Protein AF-A0A397H222-F1 (afdb_monomer)

Secondary structure (DSSP, 8-state):
-------------PPPP-------TT---------HHHHHHHHHHHHHHHHHHHHHHHHHHHHHHHHHHHHHHHHHHHHHHHHHHHHHHHHHHHHHHHHHHHHHHHHHHHHHHHHHHHHHHHHHHHHHHHT-----B-TT-EEEBTTS-EEEGGG--TT-EEEEEEETTEEEEEE-----B-S--SS-----------------------B-

pLDDT: mean 74.61, std 21.68, range [33.12, 98.06]

Mean predicted aligned error: 20.14 Å

Sequence (212 aa):
MQQKNKIKTRMKCERPVSGFIEKIGGRWEYPQILTTSTQNILKEGKEKTEKDYQESVAKIKKELEQKEKNALEMLANKLQGDFTDLKNRMKQMETNLNAKITKQEWDKKNLESLKRELEKDNERLREDIGQKPDDCFALDTKVQLASGKLVEMVELQVGDLVLSNVKNNHVKFSEVYLISHLGHYDYPLNMVKIEFTNPTEVKDDIYTLHFQ

InterPro domains:
  IPR036844 Hint domain superfamily [SSF51294] (136-202)

Radius of gyration: 65.41 Å; Cα contacts (8 Å, |Δi|>4): 94; chains: 1; bounding box: 136×46×150 Å

Nearest PDB structures (foldseek):
  1at0-assembly1_A-2  TM=8.784E-01  e=1.721E-02  unclassified

Organism: NCBI:txid1348612

Solvent-accessible surface area (backbone atoms only — not comparable to full-atom values): 13440 Å² total; per-residue (Å²): 133,90,84,84,88,79,82,80,82,79,81,79,80,78,79,82,82,86,72,89,84,85,88,71,86,94,60,96,72,78,83,89,66,79,47,74,67,60,54,48,53,55,49,53,52,50,54,50,53,50,50,56,48,51,52,50,51,53,51,53,50,54,54,50,57,49,51,52,52,53,51,51,50,55,49,51,54,50,51,52,50,54,51,51,52,53,52,53,52,51,53,54,50,51,54,52,49,52,56,50,50,56,49,50,54,50,54,50,54,51,51,55,51,52,50,54,51,53,52,51,52,52,50,51,51,49,50,64,64,68,68,55,84,76,66,36,49,55,54,79,42,74,45,43,32,77,88,70,50,76,42,37,50,74,72,64,52,75,69,41,41,30,67,70,46,78,55,95,92,43,79,38,68,40,66,35,83,73,90,57,67,80,80,86,72,99,61,96,71,95,74,83,88,81,82,87,73,88,76,80,94,73,93,68,94,78,81,85,76,58,31,77

Foldseek 3Di:
DDDDDDDDDDDDDDDDDDDDDDDDDPDDDDPPDPDPVNVVVVVVVVVVVVVVVVVVVVVVVVVVVVVVVVVVVVVVVVVVVVVVVVVVVVVVVVVVVVVVVVVVVVVVVVVVVVVVVVVVVVVVVVVVVVPDPQQAADQQDWWAFPVRDTDGNVPDDQQTFTFDDQDPNDTHTDGRHDDDADDDDPDDDPDDDDDDDDDPDDDDPDDDRHHD

Structure (mmCIF, N/CA/C/O backbone):
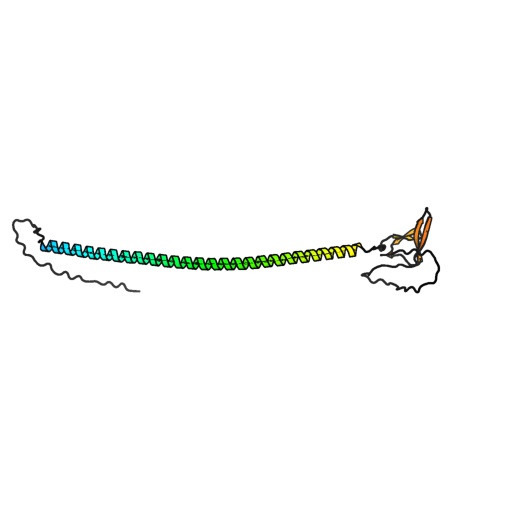data_AF-A0A397H222-F1
#
_entry.id   AF-A0A397H222-F1
#
loop_
_atom_site.group_PDB
_atom_site.id
_atom_site.type_symbol
_atom_site.label_atom_id
_atom_site.label_alt_id
_atom_site.label_comp_id
_atom_site.label_asym_id
_atom_site.label_entity_id
_atom_site.label_seq_id
_atom_site.pdbx_PDB_ins_code
_atom_site.Cartn_x
_atom_site.Cartn_y
_atom_site.Cartn_z
_atom_site.occupancy
_atom_site.B_iso_or_equiv
_atom_site.auth_seq_id
_atom_site.auth_comp_id
_atom_site.auth_asym_id
_atom_site.auth_atom_id
_atom_site.pdbx_PDB_model_num
ATOM 1 N N . MET A 1 1 ? -61.672 -17.717 26.061 1.00 37.81 1 MET A N 1
ATOM 2 C CA . MET A 1 1 ? -61.950 -18.775 27.061 1.00 37.81 1 MET A CA 1
ATOM 3 C C . MET A 1 1 ? -61.283 -18.346 28.368 1.00 37.81 1 MET A C 1
ATOM 5 O O . MET A 1 1 ? -60.114 -18.014 28.314 1.00 37.81 1 MET A O 1
ATOM 9 N N . GLN A 1 2 ? -62.065 -17.924 29.375 1.00 36.44 2 GLN A N 1
ATOM 10 C CA . GLN A 1 2 ? -62.326 -18.660 30.640 1.00 36.44 2 GLN A CA 1
ATOM 11 C C . GLN A 1 2 ? -61.067 -18.740 31.544 1.00 36.44 2 GLN A C 1
ATOM 13 O O . GLN A 1 2 ? -60.049 -19.207 31.072 1.00 36.44 2 GLN A O 1
ATOM 18 N N . GLN A 1 3 ? -60.999 -18.300 32.810 1.00 37.72 3 GLN A N 1
ATOM 19 C CA . GLN A 1 3 ? -61.984 -18.046 33.874 1.00 37.72 3 GLN A CA 1
ATOM 20 C C . GLN A 1 3 ? -61.451 -16.980 34.864 1.00 37.72 3 GLN A C 1
ATOM 22 O O . GLN A 1 3 ? -60.266 -16.952 35.183 1.00 37.72 3 GLN A O 1
ATOM 27 N N . LYS A 1 4 ? -62.340 -16.124 35.393 1.00 41.12 4 LYS A N 1
ATOM 28 C CA . LYS A 1 4 ? -62.078 -15.246 36.550 1.00 41.12 4 LYS A CA 1
ATOM 29 C C . LYS A 1 4 ? -62.541 -15.965 37.822 1.00 41.12 4 LYS A C 1
ATOM 31 O O . LYS A 1 4 ? -63.745 -16.107 38.023 1.00 41.12 4 LYS A O 1
ATOM 36 N N . ASN A 1 5 ? -61.616 -16.366 38.690 1.00 42.28 5 ASN A N 1
ATOM 37 C CA . ASN A 1 5 ? -61.944 -16.905 40.012 1.00 42.28 5 ASN A CA 1
ATOM 38 C C . ASN A 1 5 ? -62.346 -15.768 40.966 1.00 42.28 5 ASN A C 1
ATOM 40 O O . ASN A 1 5 ? -61.504 -15.027 41.465 1.00 42.28 5 ASN A O 1
ATOM 44 N N . LYS A 1 6 ? -63.653 -15.622 41.218 1.00 43.66 6 LYS A N 1
ATOM 45 C CA . LYS A 1 6 ? -64.195 -14.792 42.305 1.00 43.66 6 LYS A CA 1
ATOM 46 C C . LYS A 1 6 ? -64.264 -15.630 43.582 1.00 43.66 6 LYS A C 1
ATOM 48 O O . LYS A 1 6 ? -65.186 -16.424 43.746 1.00 43.66 6 LYS A O 1
ATOM 53 N N . ILE A 1 7 ? -63.324 -15.425 44.500 1.00 42.72 7 ILE A N 1
ATOM 54 C CA . ILE A 1 7 ? -63.426 -15.933 45.873 1.00 42.72 7 ILE A CA 1
ATOM 55 C C . ILE A 1 7 ? -64.365 -14.993 46.637 1.00 42.72 7 ILE A C 1
ATOM 57 O O . ILE A 1 7 ? -64.078 -13.812 46.811 1.00 42.72 7 ILE A O 1
ATOM 61 N N . LYS A 1 8 ? -65.528 -15.508 47.044 1.00 44.56 8 LYS A N 1
ATOM 62 C CA . LYS A 1 8 ? -66.530 -14.787 47.837 1.00 44.56 8 LYS A CA 1
ATOM 63 C C . LYS A 1 8 ? -66.343 -15.185 49.304 1.00 44.56 8 LYS A C 1
ATOM 65 O O . LYS A 1 8 ? -66.956 -16.139 49.774 1.00 44.56 8 LYS A O 1
ATOM 70 N N . THR A 1 9 ? -65.461 -14.498 50.025 1.00 43.47 9 THR A N 1
ATOM 71 C CA . THR A 1 9 ? -65.261 -14.727 51.462 1.00 43.47 9 THR A CA 1
ATOM 72 C C . THR A 1 9 ? -66.414 -14.095 52.238 1.00 43.47 9 THR A C 1
ATOM 74 O O . THR A 1 9 ? -66.589 -12.880 52.274 1.00 43.47 9 THR A O 1
ATOM 77 N N . ARG A 1 10 ? -67.253 -14.945 52.830 1.00 36.47 10 ARG A N 1
ATOM 78 C CA . ARG A 1 10 ? -68.374 -14.568 53.694 1.00 36.47 10 ARG A CA 1
ATOM 79 C C . ARG A 1 10 ? -67.804 -14.199 55.069 1.00 36.47 10 ARG A 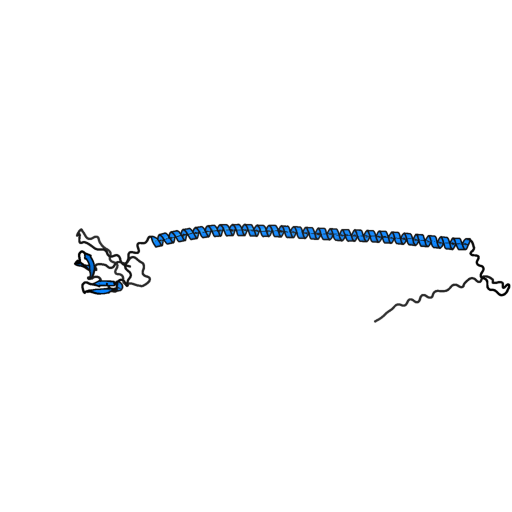C 1
ATOM 81 O O . ARG A 1 10 ? -67.467 -15.095 55.838 1.00 36.47 10 ARG A O 1
ATOM 88 N N . MET A 1 11 ? -67.670 -12.908 55.377 1.00 35.03 11 MET A N 1
ATOM 89 C CA . MET A 1 11 ? -67.376 -12.464 56.746 1.00 35.03 11 MET A CA 1
ATOM 90 C C . MET A 1 11 ? -68.563 -12.840 57.642 1.00 35.03 11 MET A C 1
ATOM 92 O O . MET A 1 11 ? -69.685 -12.382 57.431 1.00 35.03 11 MET A O 1
ATOM 96 N N . LYS A 1 12 ? -68.326 -13.723 58.616 1.00 39.66 12 LYS A N 1
ATOM 97 C CA . LYS A 1 12 ? -69.238 -13.935 59.742 1.00 39.66 12 LYS A CA 1
ATOM 98 C C . LYS A 1 12 ? -69.069 -12.742 60.682 1.00 39.66 12 LYS A C 1
ATOM 100 O O . LYS A 1 12 ? -68.018 -12.598 61.291 1.00 39.66 12 LYS A O 1
ATOM 105 N N . CYS A 1 13 ? -70.082 -11.887 60.776 1.00 33.12 13 CYS A N 1
ATOM 106 C CA . CYS A 1 13 ? -70.176 -10.913 61.858 1.00 33.12 13 CYS A CA 1
ATOM 107 C C . CYS A 1 13 ? -70.579 -11.658 63.135 1.00 33.12 13 CYS A C 1
ATOM 109 O O . CYS A 1 13 ? -71.691 -12.183 63.225 1.00 33.12 13 CYS A O 1
ATOM 111 N N . GLU A 1 14 ? -69.669 -11.736 64.101 1.00 41.88 14 GLU A N 1
ATOM 112 C CA . GLU A 1 14 ? -70.004 -12.112 65.472 1.00 41.88 14 GLU A CA 1
ATOM 113 C C . GLU A 1 14 ? -70.838 -10.990 66.111 1.00 41.88 14 GLU A C 1
ATOM 115 O O . GLU A 1 14 ? -70.619 -9.803 65.863 1.00 41.88 14 GLU A O 1
ATOM 120 N N . ARG A 1 15 ? -71.876 -11.385 66.854 1.00 41.12 15 ARG A N 1
ATOM 121 C CA . ARG A 1 15 ? -72.875 -10.486 67.453 1.00 41.12 15 ARG A CA 1
ATOM 122 C C . ARG A 1 15 ? -72.213 -9.564 68.489 1.00 41.12 15 ARG A C 1
ATOM 124 O O . ARG A 1 15 ? -71.394 -10.059 69.261 1.00 41.12 15 ARG A O 1
ATOM 131 N N . PRO A 1 16 ? -72.604 -8.281 68.599 1.00 39.41 16 PRO A N 1
ATOM 132 C CA . PRO A 1 16 ? -72.147 -7.459 69.705 1.00 39.41 16 PRO A CA 1
ATOM 133 C C . PRO A 1 16 ? -72.835 -7.896 71.004 1.00 39.41 16 PRO A C 1
ATOM 135 O O . PRO A 1 16 ? -74.039 -8.156 71.040 1.00 39.41 16 PRO A O 1
ATOM 138 N N . VAL A 1 17 ? -72.030 -7.989 72.061 1.00 41.00 17 VAL A N 1
ATOM 139 C CA . VAL A 1 17 ? -72.430 -8.282 73.439 1.00 41.00 17 VAL A CA 1
ATOM 140 C C . VAL A 1 17 ? -73.418 -7.210 73.911 1.00 41.00 17 VAL A C 1
ATOM 142 O O . VAL A 1 17 ? -73.114 -6.020 73.885 1.00 41.00 17 VAL A O 1
ATOM 145 N N . SER A 1 18 ? -74.617 -7.628 74.316 1.00 42.44 18 SER A N 1
ATOM 146 C CA . SER A 1 18 ? -75.670 -6.753 74.833 1.00 42.44 18 SER A CA 1
ATOM 147 C C . SER A 1 18 ? -75.319 -6.254 76.239 1.00 42.44 18 SER A C 1
ATOM 149 O O . SER A 1 18 ? -75.475 -6.989 77.214 1.00 42.44 18 SER A O 1
ATOM 151 N N . GLY A 1 19 ? -74.851 -5.011 76.348 1.00 43.28 19 GLY A N 1
ATOM 152 C CA . GLY A 1 19 ? -74.794 -4.279 77.613 1.00 43.28 19 GLY A CA 1
ATOM 153 C C . GLY A 1 19 ? -76.162 -3.683 77.950 1.00 43.28 19 GLY A C 1
ATOM 154 O O . GLY A 1 19 ? -76.794 -3.070 77.092 1.00 43.28 19 GLY A O 1
ATOM 155 N N . PHE A 1 20 ? -76.621 -3.902 79.182 1.00 40.91 20 PHE A N 1
ATOM 156 C CA . PHE A 1 20 ? -77.850 -3.354 79.768 1.00 40.91 20 PHE A CA 1
ATOM 157 C C . PHE A 1 20 ? -77.962 -1.830 79.562 1.00 40.91 20 PHE A C 1
ATOM 159 O O . PHE A 1 20 ? -77.024 -1.097 79.868 1.00 40.91 20 PHE A O 1
ATOM 166 N N . ILE A 1 21 ? -79.117 -1.359 79.078 1.00 42.91 21 ILE A N 1
ATOM 167 C CA . ILE A 1 21 ? -79.447 0.067 78.929 1.00 42.91 21 ILE A C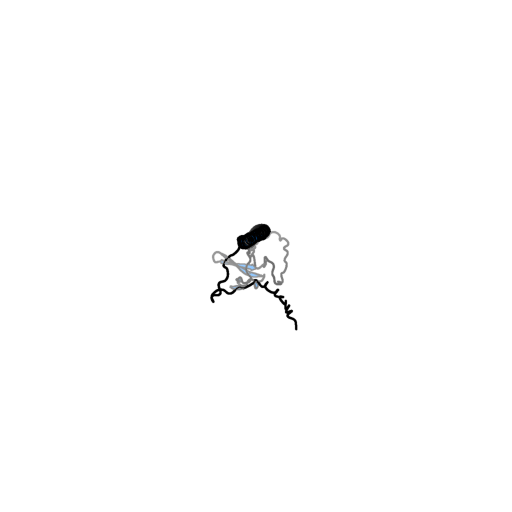A 1
ATOM 168 C C . ILE A 1 21 ? -80.605 0.386 79.880 1.00 42.91 21 ILE A C 1
ATOM 170 O O . ILE A 1 21 ? -81.735 -0.034 79.632 1.00 42.91 21 ILE A O 1
ATOM 174 N N . GLU A 1 22 ? -80.341 1.144 80.944 1.00 43.75 22 GLU A N 1
ATOM 175 C CA . GLU A 1 22 ? -81.388 1.783 81.750 1.00 43.75 22 GLU A CA 1
ATOM 176 C C . GLU A 1 22 ? -81.700 3.186 81.218 1.00 43.75 22 GLU A C 1
ATOM 178 O O . GLU A 1 22 ? -80.818 3.944 80.814 1.00 43.75 22 GLU A O 1
ATOM 183 N N . LYS A 1 23 ? -82.993 3.519 81.189 1.00 36.59 23 LYS A N 1
ATOM 184 C CA . LYS A 1 23 ? -83.547 4.742 80.602 1.00 36.59 23 LYS A CA 1
ATOM 185 C C . LYS A 1 23 ? -83.903 5.719 81.721 1.00 36.59 23 LYS A C 1
ATOM 187 O O . LYS A 1 23 ? -84.927 5.544 82.373 1.00 36.59 23 LYS A O 1
ATOM 192 N N . ILE A 1 24 ? -83.115 6.779 81.896 1.00 45.00 24 ILE A N 1
ATOM 193 C CA . ILE A 1 24 ? -83.479 7.913 82.757 1.00 45.00 24 ILE A CA 1
ATOM 194 C C . ILE A 1 24 ? -83.571 9.167 81.875 1.00 45.00 24 ILE A C 1
ATOM 196 O O . ILE A 1 24 ? -82.593 9.582 81.268 1.00 45.00 24 ILE A O 1
ATOM 200 N N . GLY A 1 25 ? -84.765 9.761 81.765 1.00 48.03 25 GLY A N 1
ATOM 201 C CA . GLY A 1 25 ? -84.909 11.165 81.347 1.00 48.03 25 GLY A CA 1
ATOM 202 C C . GLY A 1 25 ? -84.819 11.521 79.853 1.00 48.03 25 GLY A C 1
ATOM 203 O O . GLY A 1 25 ? -84.515 12.662 79.533 1.00 48.03 25 GLY A O 1
ATOM 204 N N . GLY A 1 26 ? -85.112 10.608 78.919 1.00 47.41 26 GLY A N 1
ATOM 205 C CA . GLY A 1 26 ? -85.462 10.981 77.531 1.00 47.41 26 GLY A CA 1
ATOM 206 C C . GLY A 1 26 ? -84.329 11.481 76.619 1.00 47.41 26 GLY A C 1
ATOM 207 O O . GLY A 1 26 ? -84.604 11.855 75.479 1.00 47.41 26 GLY A O 1
ATOM 208 N N . ARG A 1 27 ? -83.069 11.431 77.057 1.00 41.53 27 ARG A N 1
ATOM 209 C CA . ARG A 1 27 ? -81.895 11.757 76.237 1.00 41.53 27 ARG A CA 1
ATOM 210 C C . ARG A 1 27 ? -80.950 10.558 76.197 1.00 41.53 27 ARG A C 1
ATOM 212 O O . ARG A 1 27 ? -80.522 10.074 77.238 1.00 41.53 27 ARG A O 1
ATOM 219 N N . TRP A 1 28 ? -80.660 10.052 75.000 1.00 46.69 28 TRP A N 1
ATOM 220 C CA . TRP A 1 28 ? -79.696 8.967 74.806 1.00 46.69 28 TRP A CA 1
ATOM 221 C C . TRP A 1 28 ? -78.282 9.538 74.928 1.00 46.69 28 TRP A C 1
ATOM 223 O O . TRP A 1 28 ? -77.744 10.065 73.957 1.00 46.69 28 TRP A O 1
ATOM 233 N N . GLU A 1 29 ? -77.692 9.471 76.116 1.00 44.66 29 GLU A N 1
ATOM 234 C CA . GLU A 1 29 ? -76.279 9.791 76.312 1.00 44.66 29 GLU A CA 1
ATOM 235 C C . GLU A 1 29 ? -75.481 8.489 76.422 1.00 44.66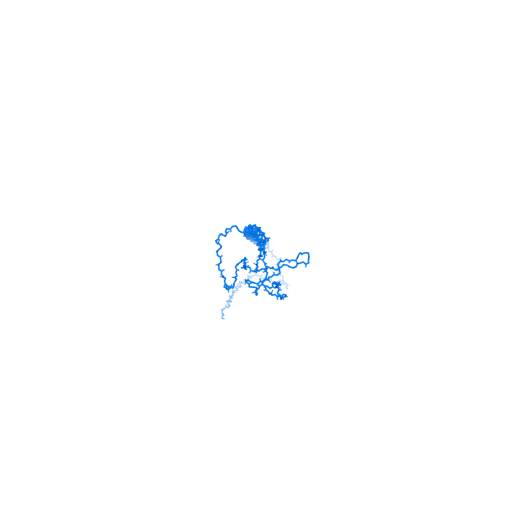 29 GLU A C 1
ATOM 237 O O . GLU A 1 29 ? -75.702 7.666 77.307 1.00 44.66 29 GLU A O 1
ATOM 242 N N . TYR A 1 30 ? -74.564 8.281 75.473 1.00 50.41 30 TYR A N 1
ATOM 243 C CA . TYR A 1 30 ? -73.557 7.229 75.577 1.00 50.41 30 TYR A CA 1
ATOM 244 C C . TYR A 1 30 ? -72.631 7.557 76.758 1.00 50.41 30 TYR A C 1
ATOM 246 O O . TYR A 1 30 ? -72.111 8.677 76.793 1.00 50.41 30 TYR A O 1
ATOM 254 N N . PRO A 1 31 ? -72.349 6.621 77.685 1.00 48.75 31 PRO A N 1
ATOM 255 C CA . PRO A 1 31 ? -71.339 6.847 78.706 1.00 48.75 31 PRO A CA 1
ATOM 256 C C . PRO A 1 31 ? -69.976 6.990 78.019 1.00 48.75 31 PRO A C 1
ATOM 258 O O . PRO A 1 31 ? -69.379 6.016 77.563 1.00 48.75 31 PRO A O 1
ATOM 261 N N . GLN A 1 32 ? -69.478 8.221 77.925 1.00 57.47 32 GLN A N 1
ATOM 262 C CA . GLN A 1 32 ? -68.110 8.533 77.510 1.00 57.47 32 GLN A CA 1
ATOM 263 C C . GLN A 1 32 ? -67.160 8.216 78.673 1.00 57.47 32 GLN A C 1
ATOM 265 O O . GLN A 1 32 ? -66.540 9.104 79.248 1.00 57.47 32 GLN A O 1
ATOM 270 N N . ILE A 1 33 ? -67.074 6.948 79.074 1.00 54.28 33 ILE A N 1
ATOM 271 C CA . ILE A 1 33 ? -66.064 6.495 80.030 1.00 54.28 33 ILE A CA 1
ATOM 272 C C . ILE A 1 33 ? -65.302 5.363 79.360 1.00 54.28 33 ILE A C 1
ATOM 274 O O . ILE A 1 33 ? -65.555 4.180 79.572 1.00 54.28 33 ILE A O 1
ATOM 278 N N . LEU A 1 34 ? -64.352 5.752 78.510 1.00 51.34 34 LEU A N 1
ATOM 279 C CA . LEU A 1 34 ? -63.210 4.897 78.225 1.00 51.34 34 LEU A CA 1
ATOM 280 C C . LEU A 1 34 ? -62.561 4.581 79.576 1.00 51.34 34 LEU A C 1
ATOM 282 O O . LEU A 1 34 ? -62.005 5.463 80.228 1.00 51.34 34 LEU A O 1
ATOM 286 N N . THR A 1 35 ? -62.671 3.333 80.022 1.00 57.56 35 THR A N 1
ATOM 287 C CA . THR A 1 35 ? -61.960 2.881 81.217 1.00 57.56 35 THR A CA 1
ATOM 288 C C . THR A 1 35 ? -60.458 2.997 80.954 1.00 57.56 35 THR A C 1
ATOM 290 O O . THR A 1 35 ? -60.000 2.795 79.824 1.00 57.56 35 THR A O 1
ATOM 293 N N . THR A 1 36 ? -59.666 3.300 81.981 1.00 59.81 36 THR A N 1
ATOM 294 C CA . THR A 1 36 ? -58.196 3.399 81.881 1.00 59.81 36 THR A CA 1
ATOM 295 C C . THR A 1 36 ? -57.569 2.166 81.215 1.00 59.81 36 THR A C 1
ATOM 297 O O . THR A 1 36 ? -56.630 2.290 80.434 1.00 59.81 36 THR A O 1
ATOM 300 N N . SER A 1 37 ? -58.155 0.981 81.420 1.00 61.31 37 SER A N 1
ATOM 301 C CA . SER A 1 37 ? -57.775 -0.262 80.736 1.00 61.31 37 SER A CA 1
ATOM 302 C C . SER A 1 37 ? -57.976 -0.205 79.212 1.00 61.31 37 SER A C 1
ATOM 304 O O . SER A 1 37 ? -57.056 -0.527 78.464 1.00 61.31 37 SER A O 1
ATOM 306 N N . THR A 1 38 ? -59.128 0.270 78.725 1.00 63.94 38 THR A N 1
ATOM 307 C CA . THR A 1 38 ? -59.377 0.406 77.275 1.00 63.94 38 THR A CA 1
ATOM 308 C C . THR A 1 38 ? -58.496 1.460 76.597 1.00 63.94 38 THR A C 1
ATOM 310 O O . THR A 1 38 ? -58.088 1.265 75.452 1.00 63.94 38 THR A O 1
ATOM 313 N N . GLN A 1 39 ? -58.136 2.544 77.296 1.00 69.81 39 GLN A N 1
ATOM 314 C CA . GLN A 1 39 ? -57.188 3.541 76.777 1.00 69.81 39 GLN A CA 1
ATOM 315 C C . GLN A 1 39 ? -55.765 2.979 76.664 1.00 69.81 39 GLN A C 1
ATOM 317 O O . GLN A 1 39 ? -55.085 3.249 75.673 1.00 69.81 39 GLN A O 1
ATOM 322 N N . ASN A 1 40 ? -55.339 2.157 77.627 1.00 72.75 40 ASN A N 1
ATOM 323 C CA . ASN A 1 40 ? -54.030 1.504 77.602 1.00 72.75 40 ASN A CA 1
ATOM 324 C C . ASN A 1 40 ? -53.917 0.491 76.453 1.00 72.75 40 ASN A C 1
ATOM 326 O O . ASN A 1 40 ? -52.949 0.548 75.704 1.00 72.75 40 ASN A O 1
ATOM 330 N N . ILE A 1 41 ? -54.941 -0.341 76.223 1.00 73.50 41 ILE A N 1
ATOM 331 C CA . ILE A 1 41 ? -54.966 -1.305 75.103 1.00 73.50 41 ILE A CA 1
ATOM 332 C C . ILE A 1 41 ? -54.880 -0.587 73.744 1.00 73.50 41 ILE A C 1
ATOM 334 O O . ILE A 1 41 ? -54.148 -1.009 72.849 1.00 73.50 41 ILE A O 1
ATOM 338 N N . LEU A 1 42 ? -55.601 0.529 73.581 1.00 72.44 42 LEU A N 1
ATOM 339 C CA . LEU A 1 42 ? -55.538 1.345 72.363 1.00 72.44 42 LEU A CA 1
ATOM 340 C C . LEU A 1 42 ? -54.161 1.990 72.162 1.00 72.44 42 LEU A C 1
ATOM 342 O O . LEU A 1 42 ? -53.712 2.127 71.023 1.00 72.44 42 LEU A O 1
ATOM 346 N N . LYS A 1 43 ? -53.497 2.397 73.247 1.00 78.12 43 LYS A N 1
ATOM 347 C CA . LYS A 1 43 ? -52.154 2.981 73.203 1.00 78.12 43 LYS A CA 1
ATOM 348 C C . LYS A 1 43 ? -51.098 1.928 72.850 1.00 78.12 43 LYS A C 1
ATOM 350 O O . LYS A 1 43 ? -50.316 2.155 71.933 1.00 78.12 43 LYS A O 1
ATOM 355 N N . GLU A 1 44 ? -51.143 0.760 73.485 1.00 75.62 44 GLU A N 1
ATOM 356 C CA . GLU A 1 44 ? -50.255 -0.377 73.203 1.00 75.62 44 GLU A CA 1
ATOM 357 C C . GLU A 1 44 ? -50.417 -0.898 71.769 1.00 75.62 44 GLU A C 1
ATOM 359 O O . GLU A 1 44 ? -49.428 -1.172 71.090 1.00 75.62 44 GLU A O 1
ATOM 364 N N . GLY A 1 45 ? -51.656 -0.976 71.269 1.00 77.44 45 GLY A N 1
ATOM 365 C CA . GLY A 1 45 ? -51.931 -1.344 69.880 1.00 77.44 45 GLY A CA 1
ATOM 366 C C . GLY A 1 45 ? -51.308 -0.365 68.882 1.00 77.44 45 GLY A C 1
ATOM 367 O O . GLY A 1 45 ? -50.666 -0.801 67.929 1.00 77.44 45 GLY A O 1
ATOM 368 N N . LYS A 1 46 ? -51.431 0.947 69.135 1.00 79.81 46 LYS A N 1
ATOM 369 C CA . LYS A 1 46 ? -50.819 1.998 68.304 1.00 79.81 46 LYS A CA 1
ATOM 370 C C . LYS A 1 46 ? -49.291 1.954 68.341 1.00 79.81 46 LYS A C 1
ATOM 372 O O . LYS A 1 46 ? -48.658 2.035 67.292 1.00 79.81 46 LYS A O 1
ATOM 377 N N . GLU A 1 47 ? -48.700 1.795 69.523 1.00 82.50 47 GLU A N 1
ATOM 378 C CA . GLU A 1 47 ? -47.244 1.697 69.686 1.00 82.50 47 GLU A CA 1
ATOM 379 C C . GLU A 1 47 ? -46.674 0.452 69.001 1.00 82.50 47 GLU A C 1
ATOM 381 O O . GLU A 1 47 ? -45.609 0.519 68.388 1.00 82.50 47 GLU A O 1
ATOM 386 N N . LYS A 1 48 ? -47.389 -0.677 69.052 1.00 85.19 48 LYS A N 1
ATOM 387 C CA . LYS A 1 48 ? -46.990 -1.896 68.347 1.00 85.19 48 LYS A CA 1
ATOM 388 C C . LYS A 1 48 ? -47.047 -1.717 66.830 1.00 85.19 48 LYS A C 1
ATOM 390 O O . LYS A 1 48 ? -46.073 -2.027 66.156 1.00 85.19 48 LYS A O 1
ATOM 395 N N . THR A 1 49 ? -48.132 -1.148 66.299 1.00 80.62 49 THR A N 1
ATOM 396 C CA . THR A 1 49 ? -48.240 -0.884 64.855 1.00 80.62 49 THR A CA 1
ATOM 397 C C . THR A 1 49 ? -47.199 0.114 64.352 1.00 80.62 49 THR A C 1
ATOM 399 O O . THR A 1 49 ? -46.701 -0.042 63.243 1.00 80.62 49 THR A O 1
ATOM 402 N N . GLU A 1 50 ? -46.840 1.112 65.162 1.00 88.50 50 GLU A N 1
ATOM 403 C CA . GLU A 1 50 ? -45.791 2.076 64.818 1.00 88.50 50 GLU A CA 1
ATOM 404 C C . GLU A 1 50 ? -44.412 1.404 64.781 1.00 88.50 50 GLU A C 1
ATOM 406 O O . GLU A 1 50 ? -43.648 1.625 63.845 1.00 88.50 50 GLU A O 1
ATOM 411 N N . LYS A 1 51 ? -44.106 0.528 65.748 1.00 90.69 51 LYS A N 1
ATOM 412 C CA . LYS A 1 51 ? -42.862 -0.259 65.740 1.00 90.69 51 LYS A CA 1
ATOM 413 C C . LYS A 1 51 ? -42.773 -1.169 64.517 1.00 90.69 51 LYS A C 1
ATOM 415 O O . LYS A 1 51 ? -41.766 -1.127 63.815 1.00 90.69 51 LYS A O 1
ATOM 420 N N . ASP A 1 52 ? -43.836 -1.915 64.219 1.00 90.38 52 ASP A N 1
ATOM 421 C CA . ASP A 1 52 ? -43.891 -2.800 63.049 1.00 90.38 52 ASP A CA 1
ATOM 422 C C . ASP A 1 52 ? -43.726 -2.000 61.739 1.00 90.38 52 ASP A C 1
ATOM 424 O O . ASP A 1 52 ? -43.018 -2.415 60.814 1.00 90.38 52 ASP A O 1
ATOM 428 N N . TYR A 1 53 ? -44.333 -0.809 61.664 1.00 88.50 53 TYR A N 1
ATOM 429 C CA . TYR A 1 53 ? -44.175 0.095 60.529 1.00 88.50 53 TYR A CA 1
ATOM 430 C C . TYR A 1 53 ? -42.730 0.589 60.394 1.00 88.50 53 TYR A C 1
ATOM 432 O O . TYR A 1 53 ? -42.149 0.482 59.312 1.00 88.50 53 TYR A O 1
ATOM 440 N N . GLN A 1 54 ? -42.110 1.055 61.479 1.00 92.62 54 GLN A N 1
ATOM 441 C CA . GLN A 1 54 ? -40.721 1.518 61.457 1.00 92.62 54 GLN A CA 1
ATOM 442 C C . GLN A 1 54 ? -39.734 0.405 61.086 1.00 92.62 54 GLN A C 1
ATOM 444 O O . GLN A 1 54 ? -38.814 0.644 60.299 1.00 92.62 54 GLN A O 1
ATOM 449 N N . GLU A 1 55 ? -39.946 -0.821 61.568 1.00 93.62 55 GLU A N 1
ATOM 450 C CA . GLU A 1 55 ? -39.148 -1.984 61.163 1.00 93.62 55 GLU A CA 1
ATOM 451 C C . GLU A 1 55 ? -39.294 -2.287 59.666 1.00 93.62 55 GLU A C 1
ATOM 453 O O . GLU A 1 55 ? -38.296 -2.532 58.978 1.00 93.62 55 GLU A O 1
ATOM 458 N N . SER A 1 56 ? -40.516 -2.208 59.127 1.00 91.25 56 SER A N 1
ATOM 459 C CA . SER A 1 56 ? -40.763 -2.413 57.696 1.00 91.25 56 SER A CA 1
ATOM 460 C C . SER A 1 56 ? -40.074 -1.352 56.827 1.00 91.25 56 SER A C 1
ATOM 462 O O . SER A 1 56 ? -39.422 -1.693 55.837 1.00 91.25 56 SER A O 1
ATOM 464 N N . VAL A 1 57 ? -40.123 -0.080 57.237 1.00 93.56 57 VAL A N 1
ATOM 465 C CA . VAL A 1 57 ? -39.453 1.034 56.551 1.00 93.56 57 VAL A CA 1
ATOM 466 C C . VAL A 1 57 ? -37.936 0.854 56.593 1.00 93.56 57 VAL A C 1
ATOM 468 O O . VAL A 1 57 ? -37.267 1.009 55.570 1.00 93.56 57 VAL A O 1
ATOM 471 N N . ALA A 1 58 ? -37.383 0.466 57.745 1.00 94.44 58 ALA A N 1
ATOM 472 C CA . ALA A 1 58 ? -35.954 0.200 57.885 1.00 94.44 58 ALA A CA 1
ATOM 473 C C . ALA A 1 58 ? -35.492 -0.962 56.989 1.00 94.44 58 ALA A C 1
ATOM 475 O O . ALA A 1 58 ? -34.417 -0.890 56.387 1.00 94.44 58 ALA A O 1
ATOM 476 N N . LYS A 1 59 ? -36.307 -2.016 56.858 1.00 95.88 59 LYS A N 1
ATOM 477 C CA . LYS A 1 59 ? -36.025 -3.146 55.965 1.00 95.88 59 LYS A CA 1
ATOM 478 C C . LYS A 1 59 ? -36.040 -2.728 54.494 1.00 95.88 59 LYS A C 1
ATOM 480 O O . LYS A 1 59 ? -35.087 -3.021 53.777 1.00 95.88 59 LYS A O 1
ATOM 485 N N . ILE A 1 60 ? -37.068 -1.992 54.069 1.00 95.38 60 ILE A N 1
ATOM 486 C CA . ILE A 1 60 ? -37.183 -1.479 52.695 1.00 95.38 60 ILE A CA 1
ATOM 487 C C . ILE A 1 60 ? -35.992 -0.581 52.353 1.00 95.38 60 ILE A C 1
ATOM 489 O O . ILE A 1 60 ? -35.416 -0.710 51.274 1.00 95.38 60 ILE A O 1
ATOM 493 N N . LYS A 1 61 ? -35.577 0.289 53.281 1.00 96.50 61 LYS A N 1
ATOM 494 C CA . LYS A 1 61 ? -34.426 1.175 53.079 1.00 96.50 61 LYS A CA 1
ATOM 495 C C . LYS A 1 61 ? -33.132 0.389 52.845 1.00 96.50 61 LYS A C 1
ATOM 497 O O . LYS A 1 61 ? -32.419 0.673 51.888 1.00 96.50 61 LYS A O 1
ATOM 502 N N . LYS A 1 62 ? -32.866 -0.642 53.657 1.00 96.12 62 LYS A N 1
ATOM 503 C CA . LYS A 1 62 ? -31.696 -1.521 53.473 1.00 96.12 62 LYS A CA 1
ATOM 504 C C . LYS A 1 62 ? -31.733 -2.265 52.136 1.00 96.12 62 LYS A C 1
ATOM 506 O O . LYS A 1 62 ? -30.705 -2.387 51.478 1.00 96.12 62 LYS A O 1
ATOM 511 N N . GLU A 1 63 ? -32.901 -2.757 51.724 1.00 95.81 63 GLU A N 1
ATOM 512 C CA . GLU A 1 63 ? -33.056 -3.432 50.430 1.00 95.81 63 GLU A CA 1
ATOM 513 C C . GLU A 1 63 ? -32.816 -2.484 49.246 1.00 95.81 63 GLU A C 1
ATOM 515 O O . GLU A 1 63 ? -32.195 -2.887 48.262 1.00 95.81 63 GLU A O 1
ATOM 520 N N . LEU A 1 64 ? -33.278 -1.234 49.337 1.00 95.88 64 LEU A N 1
ATOM 521 C CA . LEU A 1 64 ? -33.020 -0.196 48.337 1.00 95.88 64 LEU A CA 1
ATOM 522 C C . LEU A 1 64 ? -31.528 0.118 48.229 1.00 95.88 64 LEU A C 1
ATOM 524 O O . LEU A 1 64 ? -30.971 0.013 47.139 1.00 95.88 64 LEU A O 1
ATOM 528 N N . GLU A 1 65 ? -30.868 0.398 49.355 1.00 95.44 65 GLU A N 1
ATOM 529 C CA . GLU A 1 65 ? -29.429 0.687 49.390 1.00 95.44 65 GLU A CA 1
ATOM 530 C C . GLU A 1 65 ? -28.600 -0.475 48.817 1.00 95.44 65 GLU A C 1
ATOM 532 O O . GLU A 1 65 ? -27.623 -0.259 48.098 1.00 95.44 65 GLU A O 1
ATOM 537 N N . GLN A 1 66 ? -28.994 -1.723 49.090 1.00 96.12 66 GLN A N 1
ATOM 538 C CA . GLN A 1 66 ? -28.311 -2.889 48.532 1.00 96.12 66 GLN A CA 1
ATOM 539 C C . GLN A 1 66 ? -28.526 -3.015 47.019 1.00 96.12 66 GLN A C 1
ATOM 541 O O . GLN A 1 66 ? -27.584 -3.320 46.286 1.00 96.12 66 GLN A O 1
ATOM 546 N N . LYS A 1 67 ? -29.751 -2.778 46.532 1.00 95.69 67 LYS A N 1
ATOM 547 C CA . LYS A 1 67 ? -30.053 -2.809 45.093 1.00 95.69 67 LYS A CA 1
ATOM 548 C C . LYS A 1 67 ? -29.292 -1.727 44.334 1.00 95.69 67 LYS A C 1
ATOM 550 O O . LYS A 1 67 ? -28.774 -2.015 43.260 1.00 95.69 67 LYS A O 1
ATOM 555 N N . GLU A 1 68 ? -29.190 -0.525 44.893 1.00 95.50 68 GLU A N 1
ATOM 556 C CA . GLU A 1 68 ? -28.422 0.573 44.303 1.00 95.50 68 GLU A CA 1
ATOM 557 C C . GLU A 1 68 ? -26.934 0.231 44.211 1.00 95.50 68 GLU A C 1
ATOM 559 O O . GLU A 1 68 ? -26.342 0.371 43.142 1.00 95.50 68 GLU A O 1
ATOM 564 N N . LYS A 1 69 ? -26.338 -0.298 45.288 1.00 96.50 69 LYS A N 1
ATOM 565 C CA . LYS A 1 69 ? -24.932 -0.737 45.281 1.00 96.50 69 LYS A CA 1
ATOM 566 C C . LYS A 1 69 ? -24.671 -1.817 44.236 1.00 96.50 69 LYS A C 1
ATOM 568 O O . LYS A 1 69 ? -23.749 -1.673 43.440 1.00 96.50 69 LYS A O 1
ATOM 573 N N . ASN A 1 70 ? -25.513 -2.849 44.189 1.00 96.25 70 ASN A N 1
ATOM 574 C CA . ASN A 1 70 ? -25.373 -3.927 43.212 1.00 96.25 70 ASN A CA 1
ATOM 575 C C . ASN A 1 70 ? -25.515 -3.402 41.771 1.00 96.25 70 ASN A C 1
ATOM 577 O O . ASN A 1 70 ? -24.757 -3.799 40.889 1.00 96.25 70 ASN A O 1
ATOM 581 N N . ALA A 1 71 ? -26.466 -2.494 41.522 1.00 95.94 71 ALA A N 1
ATOM 582 C CA . ALA A 1 71 ? -26.655 -1.895 40.204 1.00 95.94 71 ALA A CA 1
ATOM 583 C C . ALA A 1 71 ? -25.437 -1.059 39.779 1.00 95.94 71 ALA A C 1
ATOM 585 O O . ALA A 1 71 ? -24.986 -1.179 38.640 1.00 95.94 71 ALA A O 1
ATOM 586 N N . LEU A 1 72 ? -24.880 -0.259 40.692 1.00 96.00 72 LEU A N 1
ATOM 587 C CA . LEU A 1 72 ? -23.672 0.531 40.445 1.00 96.00 72 LEU A CA 1
ATOM 588 C C . LEU A 1 72 ? -22.456 -0.356 40.165 1.00 96.00 72 LEU A C 1
ATOM 590 O O . LEU A 1 72 ? -21.704 -0.078 39.234 1.00 96.00 72 LEU A O 1
ATOM 594 N N . GLU A 1 73 ? -22.285 -1.441 40.918 1.00 96.81 73 GLU A N 1
ATOM 595 C CA . GLU A 1 73 ? -21.187 -2.390 40.724 1.00 96.81 73 GLU A CA 1
ATOM 596 C C . GLU A 1 73 ? -21.282 -3.109 39.371 1.00 96.81 73 GLU A C 1
ATOM 598 O O . GLU A 1 73 ? -20.297 -3.191 38.636 1.00 96.81 73 GLU A O 1
ATOM 603 N N . MET A 1 74 ? -22.480 -3.559 38.980 1.00 95.25 74 MET A N 1
ATOM 604 C CA . MET A 1 74 ? -22.707 -4.140 37.652 1.00 95.25 74 MET A CA 1
ATOM 605 C C . MET A 1 74 ? -22.358 -3.155 36.532 1.00 95.25 74 MET A C 1
ATOM 607 O O . MET A 1 74 ? -21.746 -3.540 35.533 1.00 95.25 74 MET A O 1
ATOM 611 N N . LEU A 1 75 ? -22.740 -1.888 36.696 1.00 96.62 75 LEU A N 1
ATOM 612 C CA . LEU A 1 75 ? -22.481 -0.840 35.714 1.00 96.62 75 LEU A CA 1
ATOM 613 C C . LEU A 1 75 ? -20.979 -0.532 35.625 1.00 96.62 75 LEU A C 1
ATOM 615 O O . LEU A 1 75 ? -20.446 -0.453 34.521 1.00 96.62 75 LEU A O 1
ATOM 619 N N . ALA A 1 76 ? -20.286 -0.450 36.764 1.00 96.38 76 ALA A N 1
ATOM 620 C CA . ALA A 1 76 ? -18.842 -0.239 36.832 1.00 96.38 76 ALA A CA 1
ATOM 621 C C . ALA A 1 76 ? -18.058 -1.377 36.160 1.00 96.38 76 ALA A C 1
ATOM 623 O O . ALA A 1 76 ? -17.204 -1.117 35.313 1.00 96.38 76 ALA A O 1
ATOM 624 N N . ASN A 1 77 ? -18.400 -2.632 36.466 1.00 96.25 77 ASN A N 1
ATOM 625 C CA . ASN A 1 77 ? -17.761 -3.805 35.865 1.00 96.25 77 ASN A CA 1
ATOM 626 C C . ASN A 1 77 ? -17.976 -3.856 34.348 1.00 96.25 77 ASN A C 1
ATOM 628 O O . ASN A 1 77 ? -17.048 -4.157 33.596 1.00 96.25 77 ASN A O 1
ATOM 632 N N . LYS A 1 78 ? -19.184 -3.514 33.883 1.00 97.25 78 LYS A N 1
ATOM 633 C CA . LYS A 1 78 ? -19.482 -3.434 32.450 1.00 97.25 78 LYS A CA 1
ATOM 634 C C . LYS A 1 78 ? -18.654 -2.348 31.763 1.00 97.25 78 LYS A C 1
ATOM 636 O O . LYS A 1 78 ? -18.027 -2.624 30.745 1.00 97.25 78 LYS A O 1
ATOM 641 N N . LEU A 1 79 ? -18.595 -1.151 32.351 1.00 97.00 79 LEU A N 1
ATOM 642 C CA . LEU A 1 79 ? -17.795 -0.045 31.820 1.00 97.00 79 LEU A CA 1
ATOM 643 C C . LEU A 1 79 ? -16.310 -0.410 31.739 1.00 97.00 79 LEU A C 1
ATOM 645 O O . LEU A 1 79 ? -15.642 -0.097 30.757 1.00 97.00 79 LEU A O 1
ATOM 649 N N . GLN A 1 80 ? -15.795 -1.082 32.769 1.00 96.44 80 GLN A N 1
ATOM 650 C CA . GLN A 1 80 ? -14.411 -1.532 32.808 1.00 96.44 80 GLN A CA 1
ATOM 651 C C . GLN A 1 80 ? -14.134 -2.568 31.710 1.00 96.44 80 GLN A C 1
ATOM 653 O O . GLN A 1 80 ? -13.118 -2.462 31.023 1.00 96.44 80 GLN A O 1
ATOM 658 N N . GLY A 1 81 ? -15.055 -3.512 31.493 1.00 96.19 81 GLY A N 1
ATOM 659 C CA . GLY A 1 81 ? -14.991 -4.473 30.391 1.00 96.19 81 GLY A CA 1
ATOM 660 C C . GLY A 1 81 ? -14.916 -3.782 29.028 1.00 96.19 81 GLY A C 1
ATOM 661 O O . GLY A 1 81 ? -13.958 -3.996 28.281 1.00 96.19 81 GLY A O 1
ATOM 662 N N . ASP A 1 82 ? -15.861 -2.882 28.751 1.00 96.81 82 ASP A N 1
ATOM 663 C CA . ASP A 1 82 ? -15.923 -2.131 27.492 1.00 96.81 82 ASP A CA 1
ATOM 664 C C . ASP A 1 82 ? -14.641 -1.308 27.259 1.00 96.81 82 ASP A C 1
ATOM 666 O O . ASP A 1 82 ? -14.095 -1.285 26.153 1.00 96.81 82 ASP A O 1
ATOM 670 N N . PHE A 1 83 ? -14.095 -0.687 28.310 1.00 97.25 83 PHE A N 1
ATOM 671 C CA . PHE A 1 83 ? -12.856 0.088 28.220 1.00 97.25 83 PHE A CA 1
ATOM 672 C C . PHE A 1 83 ? -11.641 -0.791 27.896 1.00 97.25 83 PHE A C 1
ATOM 674 O O . PHE A 1 83 ? -10.768 -0.395 27.118 1.00 97.25 83 PHE A O 1
ATOM 681 N N . THR A 1 84 ? -11.574 -1.998 28.466 1.00 96.75 84 THR A N 1
ATOM 682 C CA . THR A 1 84 ? -10.496 -2.950 28.163 1.00 96.75 84 THR A CA 1
ATOM 683 C C . THR A 1 84 ? -10.579 -3.494 26.737 1.00 96.75 84 THR A C 1
ATOM 685 O O . THR A 1 84 ? -9.545 -3.560 26.069 1.00 96.75 84 THR A O 1
ATOM 688 N N . ASP A 1 85 ? -11.778 -3.810 26.235 1.00 97.50 85 ASP A N 1
ATOM 689 C CA . ASP A 1 85 ? -11.963 -4.243 24.843 1.00 97.50 85 ASP A CA 1
ATOM 690 C C . ASP A 1 85 ? -11.571 -3.128 23.868 1.00 97.50 85 ASP A C 1
ATOM 692 O O . ASP A 1 85 ? -10.774 -3.341 22.950 1.00 97.50 85 ASP A O 1
ATOM 696 N N . LEU A 1 86 ? -12.035 -1.900 24.126 1.00 97.75 86 LEU A N 1
ATOM 697 C CA . LEU A 1 86 ? -11.697 -0.742 23.306 1.00 97.75 86 LEU A CA 1
ATOM 698 C C . LEU A 1 86 ? -10.183 -0.489 23.278 1.00 97.75 86 LEU A C 1
ATOM 700 O O . LEU A 1 86 ? -9.609 -0.282 22.208 1.00 97.75 86 LEU A O 1
ATOM 704 N N . LYS A 1 87 ? -9.514 -0.576 24.433 1.00 98.06 87 LYS A N 1
ATOM 705 C CA . LYS A 1 87 ? -8.057 -0.423 24.535 1.00 98.06 87 LYS A CA 1
ATOM 706 C C . LYS A 1 87 ? -7.311 -1.476 23.712 1.00 98.06 87 LYS A C 1
ATOM 708 O O . LYS A 1 87 ? -6.343 -1.148 23.025 1.00 98.06 87 LYS A O 1
ATOM 713 N N . ASN A 1 88 ? -7.763 -2.728 23.750 1.00 97.62 88 ASN A N 1
ATOM 714 C CA . ASN A 1 88 ? -7.159 -3.809 22.972 1.00 97.62 88 ASN A CA 1
ATOM 715 C C . ASN A 1 88 ? -7.352 -3.598 21.465 1.00 97.62 88 ASN A C 1
ATOM 717 O O . ASN A 1 88 ? -6.397 -3.752 20.700 1.00 97.62 88 ASN A O 1
ATOM 721 N N . ARG A 1 89 ? -8.548 -3.169 21.040 1.00 96.94 89 ARG A N 1
ATOM 722 C CA . ARG A 1 89 ? -8.839 -2.820 19.641 1.00 96.94 89 ARG A CA 1
ATOM 723 C C . ARG A 1 89 ? -7.966 -1.674 19.141 1.00 96.94 89 ARG A C 1
ATOM 725 O O . ARG A 1 89 ? -7.413 -1.767 18.047 1.00 96.94 89 ARG A O 1
ATOM 732 N N . MET A 1 90 ? -7.798 -0.620 19.941 1.00 97.25 90 MET A N 1
ATOM 733 C CA . MET A 1 90 ? -6.913 0.497 19.596 1.00 97.25 90 MET A CA 1
ATOM 734 C C . MET A 1 90 ? -5.469 0.032 19.414 1.00 97.25 90 MET A C 1
ATOM 736 O O . MET A 1 90 ? -4.849 0.357 18.405 1.00 97.25 90 MET A O 1
ATOM 740 N N . LYS A 1 91 ? -4.960 -0.797 20.333 1.00 97.50 91 LYS A N 1
ATOM 741 C CA . LYS A 1 91 ? -3.596 -1.331 20.248 1.00 97.50 91 LYS A CA 1
ATOM 742 C C . LYS A 1 91 ? -3.382 -2.181 18.991 1.00 97.50 91 LYS A C 1
ATOM 744 O O . LYS A 1 91 ? -2.360 -2.040 18.330 1.00 97.50 91 LYS A O 1
ATOM 749 N N . GLN A 1 92 ? -4.349 -3.028 18.628 1.00 96.25 92 GLN A N 1
ATOM 750 C CA . GLN A 1 92 ? -4.294 -3.799 17.378 1.00 96.25 92 GLN A CA 1
ATOM 751 C C . GLN A 1 92 ? -4.305 -2.897 16.139 1.00 96.25 92 GLN A C 1
ATOM 753 O O . GLN A 1 92 ? -3.591 -3.148 15.166 1.00 96.25 92 GLN A O 1
ATOM 758 N N . MET A 1 93 ? -5.115 -1.838 16.160 1.00 96.50 93 MET A N 1
ATOM 759 C CA . MET A 1 93 ? -5.185 -0.885 15.057 1.00 96.50 93 MET A CA 1
ATOM 760 C C . MET A 1 93 ? -3.856 -0.148 14.876 1.00 96.50 93 MET A C 1
ATOM 762 O O . MET A 1 93 ? -3.372 -0.042 13.753 1.00 96.50 93 MET A O 1
ATOM 766 N N . GLU A 1 94 ? -3.233 0.274 15.973 1.00 96.38 94 GLU A N 1
ATOM 767 C CA . GLU A 1 94 ? -1.919 0.917 15.982 1.00 96.38 94 GLU A CA 1
ATOM 768 C C . GLU A 1 94 ? -0.832 -0.008 15.420 1.00 96.38 94 GLU A C 1
ATOM 770 O O . GLU A 1 94 ? -0.085 0.388 14.527 1.00 9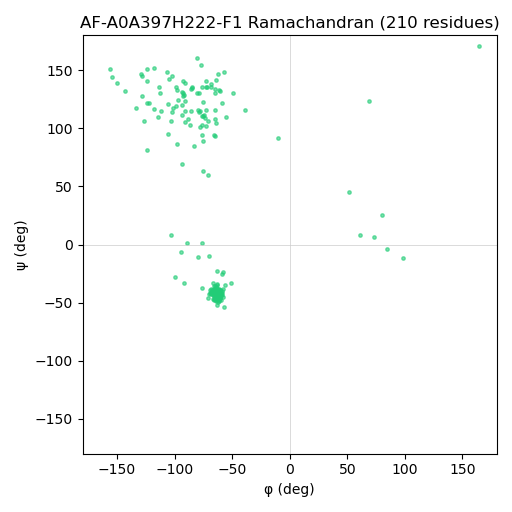6.38 94 GLU A O 1
ATOM 775 N N . THR A 1 95 ? -0.793 -1.279 15.842 1.00 96.12 95 THR A N 1
ATOM 776 C CA . THR A 1 95 ? 0.167 -2.247 15.286 1.00 96.12 95 THR A CA 1
ATOM 777 C C . THR A 1 95 ? -0.044 -2.482 13.791 1.00 96.12 95 THR A C 1
ATOM 779 O O . THR A 1 95 ? 0.925 -2.558 13.036 1.00 96.12 95 THR A O 1
ATOM 782 N N . ASN A 1 96 ? -1.300 -2.548 13.341 1.00 96.94 96 ASN A N 1
ATOM 783 C CA . ASN A 1 96 ? -1.631 -2.740 11.930 1.00 96.94 96 ASN A CA 1
ATOM 784 C C . ASN A 1 96 ? -1.269 -1.516 11.081 1.00 96.94 96 ASN A C 1
ATOM 786 O O . ASN A 1 96 ? -0.794 -1.664 9.956 1.00 96.94 96 ASN A O 1
ATOM 790 N N . LEU A 1 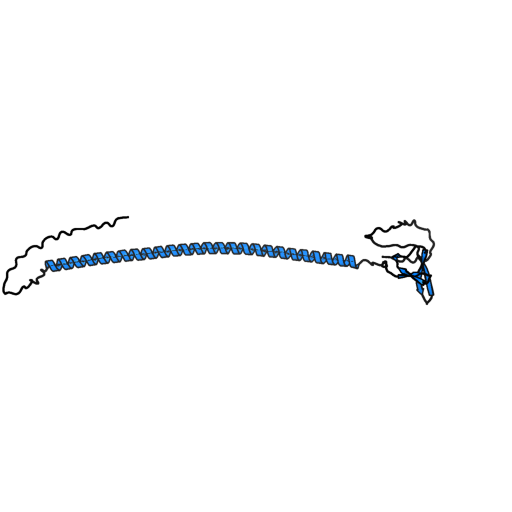97 ? -1.496 -0.310 11.604 1.00 96.81 97 LEU A N 1
ATOM 791 C CA . LEU A 1 97 ? -1.118 0.939 10.947 1.00 96.81 97 LEU A CA 1
ATOM 792 C C . LEU A 1 97 ? 0.401 1.056 10.836 1.00 96.81 97 LEU A C 1
ATOM 794 O O . LEU A 1 97 ? 0.903 1.302 9.742 1.00 96.81 97 LEU A O 1
ATOM 798 N N . ASN A 1 98 ? 1.131 0.776 11.916 1.00 96.75 98 ASN A N 1
ATOM 799 C CA . ASN A 1 98 ? 2.591 0.806 11.907 1.00 96.75 98 ASN A CA 1
ATOM 800 C C . ASN A 1 98 ? 3.174 -0.194 10.900 1.00 96.75 98 ASN A C 1
ATOM 802 O O . ASN A 1 98 ? 4.063 0.166 10.136 1.00 96.75 98 ASN A O 1
ATOM 806 N N . ALA A 1 99 ? 2.629 -1.412 10.815 1.00 96.00 99 ALA A N 1
ATOM 807 C CA . ALA A 1 99 ? 3.051 -2.392 9.811 1.00 96.00 99 ALA A CA 1
ATOM 808 C C . ALA A 1 99 ? 2.773 -1.939 8.362 1.00 96.00 99 ALA A C 1
ATOM 810 O O . ALA A 1 99 ? 3.537 -2.254 7.449 1.00 96.00 99 ALA A O 1
ATOM 811 N N . LYS A 1 100 ? 1.683 -1.197 8.125 1.00 96.69 100 LYS A N 1
ATOM 812 C CA . LYS A 1 100 ? 1.393 -0.620 6.802 1.00 96.69 100 LYS A CA 1
ATOM 813 C C . LYS A 1 100 ? 2.357 0.511 6.452 1.00 96.69 100 LYS A C 1
ATOM 815 O O . LYS A 1 100 ? 2.814 0.557 5.314 1.00 96.69 100 LYS A O 1
ATOM 820 N N . ILE A 1 101 ? 2.666 1.386 7.409 1.00 96.69 101 ILE A N 1
ATOM 821 C CA . ILE A 1 101 ? 3.598 2.505 7.216 1.00 96.69 101 ILE A CA 1
ATOM 822 C C . ILE A 1 101 ? 4.991 1.975 6.877 1.00 96.69 101 ILE A C 1
ATOM 824 O O . ILE A 1 101 ? 5.549 2.364 5.856 1.00 96.69 101 ILE A O 1
ATOM 828 N N . THR A 1 102 ? 5.516 1.020 7.649 1.00 95.31 102 THR A N 1
ATOM 829 C CA . THR A 1 102 ? 6.850 0.452 7.390 1.00 95.31 102 THR A CA 1
ATOM 830 C C . THR A 1 102 ? 6.936 -0.228 6.026 1.00 95.31 102 THR A C 1
ATOM 832 O O . THR A 1 102 ? 7.935 -0.082 5.321 1.00 95.31 102 THR A O 1
ATOM 835 N N . LYS A 1 103 ? 5.874 -0.929 5.609 1.00 96.19 103 LYS A N 1
ATOM 836 C CA . LYS A 1 103 ? 5.796 -1.502 4.262 1.00 96.19 103 LYS A CA 1
ATOM 837 C C . LYS A 1 103 ? 5.809 -0.415 3.183 1.00 96.19 103 LYS A C 1
ATOM 839 O O . LYS A 1 103 ? 6.576 -0.522 2.233 1.00 96.19 103 LYS A O 1
ATOM 844 N N . GLN A 1 104 ? 5.003 0.636 3.338 1.00 95.62 104 GLN A N 1
ATOM 845 C CA . GLN A 1 104 ? 4.969 1.748 2.382 1.00 95.62 104 GLN A CA 1
ATOM 846 C C . GLN A 1 104 ? 6.314 2.475 2.278 1.00 95.62 104 GLN A C 1
ATOM 848 O O . GLN A 1 104 ? 6.723 2.851 1.181 1.00 95.62 104 GLN A O 1
ATOM 853 N N . GLU A 1 105 ? 7.019 2.662 3.392 1.00 95.81 105 GLU A N 1
ATOM 854 C CA . GLU A 1 105 ? 8.360 3.254 3.405 1.00 95.81 105 GLU A CA 1
ATOM 855 C C . GLU A 1 105 ? 9.374 2.387 2.649 1.00 95.81 105 GLU A C 1
ATOM 857 O O . GLU A 1 105 ? 10.187 2.911 1.882 1.00 95.81 105 GLU A O 1
ATOM 862 N N . TRP A 1 106 ? 9.302 1.064 2.818 1.00 94.25 106 TRP A N 1
ATOM 863 C CA . TRP A 1 106 ? 10.148 0.123 2.087 1.00 94.25 106 TRP A CA 1
ATOM 864 C C . TRP A 1 106 ? 9.861 0.145 0.580 1.00 94.25 106 TRP A C 1
ATOM 866 O O . TRP A 1 106 ? 10.787 0.290 -0.221 1.00 94.25 106 TRP A O 1
ATOM 876 N N . ASP A 1 107 ? 8.583 0.096 0.197 1.00 95.12 107 ASP A N 1
ATOM 877 C CA . ASP A 1 107 ? 8.152 0.172 -1.203 1.00 95.12 107 ASP A CA 1
ATOM 878 C C . ASP A 1 107 ? 8.608 1.492 -1.851 1.00 95.12 107 ASP A C 1
ATOM 880 O O . ASP A 1 107 ? 9.133 1.493 -2.967 1.00 95.12 107 ASP A O 1
ATOM 884 N N . LYS A 1 108 ? 8.493 2.620 -1.134 1.00 96.44 108 LYS A N 1
ATOM 885 C CA . LYS A 1 108 ? 8.947 3.934 -1.611 1.00 96.44 108 LYS A CA 1
ATOM 886 C C . LYS A 1 108 ? 10.456 3.967 -1.854 1.00 96.44 108 LYS A C 1
ATOM 888 O O . LYS A 1 108 ? 10.896 4.464 -2.890 1.00 96.44 108 LYS A O 1
ATOM 893 N N . LYS A 1 109 ? 11.252 3.415 -0.934 1.00 95.69 109 LYS A N 1
ATOM 894 C CA . LYS A 1 109 ? 12.713 3.356 -1.077 1.00 95.69 109 LYS A CA 1
ATOM 895 C C . LYS A 1 109 ? 13.133 2.502 -2.276 1.00 95.69 109 LYS A C 1
ATOM 897 O O . LYS A 1 109 ? 14.048 2.878 -3.007 1.00 95.69 109 LYS A O 1
ATOM 902 N N . ASN A 1 110 ? 12.452 1.381 -2.505 1.00 95.56 110 ASN A N 1
ATOM 903 C CA . ASN A 1 110 ? 12.708 0.540 -3.672 1.00 95.56 110 ASN A CA 1
ATOM 904 C C . ASN A 1 110 ? 12.334 1.236 -4.976 1.00 95.56 110 ASN A C 1
ATOM 906 O O . ASN A 1 110 ? 13.108 1.190 -5.929 1.00 95.56 110 ASN A O 1
ATOM 910 N N . LEU A 1 111 ? 11.189 1.921 -5.006 1.00 96.00 111 LEU A N 1
ATOM 911 C CA . LEU A 1 111 ? 10.766 2.702 -6.163 1.00 96.00 111 LEU A CA 1
ATOM 912 C C . LEU A 1 111 ? 11.795 3.791 -6.506 1.00 96.00 111 LEU A C 1
ATOM 914 O O . LEU A 1 111 ? 12.139 3.972 -7.671 1.00 96.00 111 LEU A O 1
ATOM 918 N N . GLU A 1 112 ? 12.324 4.492 -5.499 1.00 95.81 112 GLU A N 1
ATOM 919 C CA . GLU A 1 112 ? 13.383 5.491 -5.688 1.00 95.81 112 GLU A CA 1
ATOM 920 C C . GLU A 1 112 ? 14.682 4.873 -6.221 1.00 95.81 112 GLU A C 1
ATOM 922 O O . GLU A 1 112 ? 15.327 5.465 -7.088 1.00 95.81 112 GLU A O 1
ATOM 927 N N . SER A 1 113 ? 15.061 3.682 -5.746 1.00 94.94 113 SER A N 1
ATOM 928 C CA . 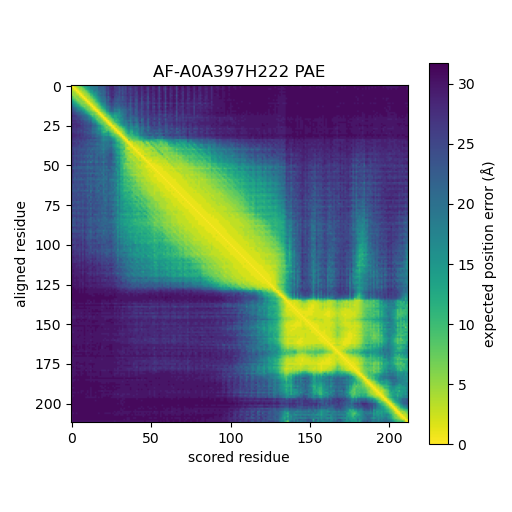SER A 1 113 ? 16.230 2.960 -6.263 1.00 94.94 113 SER A CA 1
ATOM 929 C C . SER A 1 113 ? 16.050 2.572 -7.729 1.00 94.94 113 SER A C 1
ATOM 931 O O . SER A 1 113 ? 16.933 2.837 -8.542 1.00 94.94 113 SER A O 1
ATOM 933 N N . LEU A 1 114 ? 14.892 2.004 -8.074 1.00 95.69 114 LEU A N 1
ATOM 934 C CA . LEU A 1 114 ? 14.579 1.574 -9.435 1.00 95.69 114 LEU A CA 1
ATOM 935 C C . LEU A 1 114 ? 14.513 2.767 -10.398 1.00 95.69 114 LEU A C 1
ATOM 937 O O . LEU A 1 114 ? 14.997 2.692 -11.522 1.00 95.69 114 LEU A O 1
ATOM 941 N N . LYS A 1 115 ? 13.974 3.905 -9.941 1.00 96.75 115 LYS A N 1
ATOM 942 C CA . LYS A 1 115 ? 13.946 5.144 -10.726 1.00 96.75 115 LYS A CA 1
ATOM 943 C C . LYS A 1 115 ? 15.356 5.648 -11.045 1.00 96.75 115 LYS A C 1
ATOM 945 O O . LYS A 1 115 ? 15.611 6.025 -12.183 1.00 96.75 115 LYS A O 1
ATOM 950 N N . ARG A 1 116 ? 16.276 5.619 -10.072 1.00 94.62 116 ARG A N 1
ATOM 951 C CA . ARG A 1 116 ? 17.682 6.003 -10.298 1.00 94.62 116 ARG A CA 1
ATOM 952 C C . ARG A 1 116 ? 18.393 5.068 -11.270 1.00 94.62 116 ARG A C 1
ATOM 954 O O . ARG A 1 116 ? 19.254 5.519 -12.015 1.00 94.62 116 ARG A O 1
ATOM 961 N N . GLU A 1 117 ? 18.085 3.776 -11.226 1.00 95.56 117 GLU A N 1
ATOM 962 C CA . GLU A 1 117 ? 18.639 2.794 -12.162 1.00 95.56 117 GLU A CA 1
ATOM 963 C C . GLU A 1 117 ? 18.137 3.053 -13.585 1.00 95.56 117 GLU A C 1
ATOM 965 O O . GLU A 1 117 ? 18.944 3.214 -14.494 1.00 95.56 117 GLU A O 1
ATOM 970 N N . LEU A 1 118 ? 16.829 3.264 -13.748 1.00 94.56 118 LEU A N 1
ATOM 971 C CA . LEU A 1 118 ? 16.230 3.615 -15.034 1.00 94.56 118 LEU A CA 1
ATOM 972 C C . LEU A 1 118 ? 16.771 4.938 -15.604 1.00 94.56 118 LEU A C 1
ATOM 974 O O . LEU A 1 118 ? 16.982 5.056 -16.807 1.00 94.56 118 LEU A O 1
ATOM 978 N N . GLU A 1 119 ? 16.994 5.947 -14.759 1.00 94.75 119 GLU A N 1
ATOM 979 C CA . GLU A 1 119 ? 17.618 7.210 -15.175 1.00 94.75 119 GLU A CA 1
ATOM 980 C C . GLU A 1 119 ? 19.051 6.994 -15.682 1.00 94.75 119 GLU A C 1
ATOM 982 O O . GLU A 1 119 ? 19.417 7.557 -16.711 1.00 94.75 119 GLU A O 1
ATOM 987 N N . LYS A 1 120 ? 19.840 6.138 -15.018 1.00 94.00 120 LYS A N 1
ATOM 988 C CA . LYS A 1 120 ? 21.194 5.787 -15.476 1.00 94.00 120 LYS A CA 1
ATOM 989 C C . LYS A 1 120 ? 21.184 5.029 -16.796 1.00 94.00 120 LYS A C 1
ATOM 991 O O . LYS A 1 120 ? 22.014 5.314 -17.653 1.00 94.00 120 LYS A O 1
ATOM 996 N N . ASP A 1 121 ? 20.273 4.078 -16.958 1.00 92.38 121 ASP A N 1
ATOM 997 C CA . ASP A 1 121 ? 20.173 3.304 -18.195 1.00 92.38 121 ASP A CA 1
ATOM 998 C C . ASP A 1 121 ? 19.713 4.180 -19.363 1.00 92.38 121 ASP A C 1
ATOM 1000 O O . ASP A 1 121 ? 20.264 4.083 -20.455 1.00 92.38 121 ASP A O 1
ATOM 1004 N N . ASN A 1 122 ? 18.781 5.107 -19.130 1.00 88.69 122 ASN A N 1
ATOM 1005 C CA . ASN A 1 122 ? 18.396 6.091 -20.141 1.00 88.69 122 ASN A CA 1
ATOM 1006 C C . ASN A 1 122 ? 19.555 7.008 -20.538 1.00 88.69 122 ASN A C 1
ATOM 1008 O O . ASN A 1 122 ? 19.675 7.343 -21.714 1.00 88.69 122 ASN A O 1
ATOM 1012 N N . GLU A 1 123 ? 20.397 7.421 -19.589 1.00 89.06 123 GLU A N 1
ATOM 1013 C CA . GLU A 1 123 ? 21.573 8.235 -19.906 1.00 89.06 123 GLU A CA 1
ATOM 1014 C C . GLU A 1 123 ? 22.584 7.446 -20.744 1.00 89.06 123 GLU A C 1
ATOM 1016 O O . GLU A 1 123 ? 23.021 7.934 -21.780 1.00 89.06 123 GLU A O 1
ATOM 1021 N N . ARG A 1 124 ? 22.859 6.185 -20.385 1.00 86.81 124 ARG A N 1
ATOM 1022 C CA . ARG A 1 124 ? 23.707 5.289 -21.193 1.00 86.81 124 ARG A CA 1
ATOM 1023 C C . ARG A 1 124 ? 23.169 5.111 -22.606 1.00 86.81 124 ARG A C 1
ATOM 1025 O O . ARG A 1 124 ? 23.919 5.225 -23.561 1.00 86.81 124 ARG A O 1
ATOM 1032 N N . LEU A 1 125 ? 21.863 4.892 -22.749 1.00 83.19 125 LEU A N 1
ATOM 1033 C CA . LEU A 1 125 ? 21.235 4.773 -24.064 1.00 83.19 125 LEU A CA 1
ATOM 1034 C C . LEU A 1 125 ? 21.337 6.073 -24.868 1.00 83.19 125 LEU A C 1
ATOM 1036 O O . LEU A 1 125 ? 21.517 6.026 -26.080 1.00 83.19 125 LEU A O 1
ATOM 1040 N N . ARG A 1 126 ? 21.237 7.239 -24.222 1.00 78.75 126 ARG A N 1
ATOM 1041 C CA . ARG A 1 126 ? 21.453 8.533 -24.886 1.00 78.75 126 ARG A CA 1
ATOM 1042 C C . ARG A 1 126 ? 22.898 8.718 -25.323 1.00 78.75 126 ARG A C 1
ATOM 1044 O O . ARG A 1 126 ? 23.112 9.250 -26.405 1.00 78.75 126 ARG A O 1
ATOM 1051 N N . GLU A 1 127 ? 23.862 8.279 -24.521 1.00 76.69 127 GLU A N 1
ATOM 1052 C CA . GLU A 1 127 ? 25.275 8.262 -24.901 1.00 76.69 127 GLU A CA 1
ATOM 1053 C C . GLU A 1 127 ? 25.516 7.299 -26.076 1.00 76.69 127 GLU A C 1
ATOM 1055 O O . GLU A 1 127 ? 26.144 7.692 -27.055 1.00 76.69 127 GLU A O 1
ATOM 1060 N N . ASP A 1 128 ? 24.935 6.097 -26.050 1.00 70.81 128 ASP A N 1
ATOM 1061 C CA . ASP A 1 128 ? 25.047 5.098 -27.123 1.00 70.81 128 ASP A CA 1
ATOM 1062 C C . ASP A 1 128 ? 24.395 5.563 -28.439 1.00 70.81 128 ASP A C 1
ATOM 1064 O O . ASP A 1 128 ? 24.898 5.270 -29.526 1.00 70.81 128 ASP A O 1
ATOM 1068 N N . ILE A 1 129 ? 23.281 6.300 -28.358 1.00 66.69 129 ILE A N 1
ATOM 1069 C CA . ILE A 1 129 ? 22.619 6.914 -29.520 1.00 66.69 129 ILE A CA 1
ATOM 1070 C C . ILE A 1 129 ? 23.393 8.157 -29.989 1.00 66.69 129 ILE A C 1
ATOM 1072 O O . ILE A 1 129 ? 23.503 8.394 -31.186 1.00 66.69 129 ILE A O 1
ATOM 1076 N N . GLY A 1 130 ? 23.946 8.949 -29.069 1.00 56.62 130 GLY A N 1
ATOM 1077 C CA . GLY A 1 130 ? 24.651 10.199 -29.367 1.00 56.62 130 GLY A CA 1
ATOM 1078 C C . GLY A 1 130 ? 26.097 10.036 -29.847 1.00 56.62 130 GLY A C 1
ATOM 1079 O O . GLY A 1 130 ? 26.688 11.016 -30.295 1.00 56.62 130 GLY A O 1
ATOM 1080 N N . GLN A 1 131 ? 26.679 8.834 -29.754 1.00 50.50 131 GLN A N 1
ATOM 1081 C CA . GLN A 1 131 ? 28.073 8.553 -30.132 1.00 50.50 131 GLN A CA 1
ATOM 1082 C C . GLN A 1 131 ? 28.256 7.828 -31.470 1.00 50.50 131 GLN A C 1
ATOM 1084 O O . GLN A 1 131 ? 29.385 7.471 -31.814 1.00 50.50 131 GLN A O 1
ATOM 1089 N N . LYS A 1 132 ? 27.204 7.639 -32.269 1.00 52.25 132 LYS A N 1
ATOM 1090 C CA . LYS A 1 132 ? 27.390 7.200 -33.655 1.00 52.25 132 LYS A CA 1
ATOM 1091 C C . LYS A 1 132 ? 27.509 8.424 -34.563 1.00 52.25 132 LYS A C 1
ATOM 1093 O O . LYS A 1 132 ? 26.539 9.168 -34.683 1.00 52.25 132 LYS A O 1
ATOM 1098 N N . PRO A 1 133 ? 28.664 8.669 -35.209 1.00 49.03 133 PRO A N 1
ATOM 1099 C CA . PRO A 1 133 ? 28.657 9.438 -36.441 1.00 49.03 133 PRO A CA 1
ATOM 1100 C C . PRO A 1 133 ? 27.878 8.607 -37.469 1.00 49.03 133 PRO A C 1
ATOM 1102 O O . PRO A 1 133 ? 28.418 7.687 -38.083 1.00 49.03 133 PRO A O 1
ATOM 1105 N N . ASP A 1 134 ? 26.578 8.874 -37.574 1.00 56.25 134 ASP A N 1
ATOM 1106 C CA . ASP A 1 134 ? 25.682 8.349 -38.608 1.00 56.25 134 ASP A CA 1
ATOM 1107 C C . ASP A 1 134 ? 26.022 9.014 -39.960 1.00 56.25 134 ASP A C 1
ATOM 1109 O O . ASP A 1 134 ? 25.217 9.730 -40.551 1.00 56.25 134 ASP A O 1
ATOM 1113 N N . ASP A 1 135 ? 27.254 8.839 -40.439 1.00 58.81 135 ASP A N 1
ATOM 1114 C CA . ASP A 1 135 ? 27.799 9.636 -41.548 1.00 58.81 135 ASP A CA 1
ATOM 1115 C C . ASP A 1 135 ? 27.586 8.956 -42.887 1.00 58.81 135 ASP A C 1
ATOM 1117 O O . ASP A 1 135 ? 28.481 8.455 -43.566 1.00 58.81 135 ASP A O 1
ATOM 1121 N N . CYS A 1 136 ? 26.328 8.938 -43.249 1.00 70.12 136 CYS A N 1
ATOM 1122 C CA . CYS A 1 136 ? 25.798 8.122 -44.290 1.00 70.12 136 CYS A CA 1
ATOM 1123 C C . CYS A 1 136 ? 24.726 9.007 -44.966 1.00 70.12 136 CYS A C 1
ATOM 1125 O O . CYS A 1 136 ? 23.935 9.652 -44.281 1.00 70.12 136 CYS A O 1
ATOM 1127 N N . PHE A 1 137 ? 24.700 9.108 -46.302 1.00 71.75 137 PHE A N 1
ATOM 1128 C CA . PHE A 1 137 ? 23.685 9.897 -47.028 1.00 71.75 137 PHE A CA 1
ATOM 1129 C C . PHE A 1 137 ? 22.333 9.185 -47.152 1.00 71.75 137 PHE A C 1
ATOM 1131 O O . PHE A 1 137 ? 22.292 8.059 -47.643 1.00 71.75 137 PHE A O 1
ATOM 1138 N N . ALA A 1 138 ? 21.237 9.864 -46.806 1.00 75.19 138 ALA A N 1
ATOM 1139 C CA . ALA A 1 138 ? 19.877 9.357 -46.991 1.00 75.19 138 ALA A CA 1
ATOM 1140 C C . ALA A 1 138 ? 19.579 9.004 -48.464 1.00 75.19 138 ALA A C 1
ATOM 1142 O O . ALA A 1 138 ? 20.087 9.659 -49.380 1.00 75.19 138 ALA A O 1
ATOM 1143 N N . LEU A 1 139 ? 18.722 8.003 -48.697 1.00 77.50 139 LEU A N 1
ATOM 1144 C CA . LEU A 1 139 ? 18.395 7.474 -50.034 1.00 77.50 139 LEU A CA 1
ATOM 1145 C C . LEU A 1 139 ? 17.799 8.512 -51.005 1.00 77.50 139 LEU A C 1
ATOM 1147 O O . LEU A 1 139 ? 17.949 8.370 -52.218 1.00 77.50 139 LEU A O 1
ATOM 1151 N N . ASP A 1 140 ? 17.159 9.557 -50.483 1.00 78.81 140 ASP A N 1
ATOM 1152 C CA . ASP A 1 140 ? 16.567 10.673 -51.231 1.00 78.81 140 ASP A CA 1
ATOM 1153 C C . ASP A 1 140 ? 17.551 11.836 -51.478 1.00 78.81 140 ASP A C 1
ATOM 1155 O O . ASP A 1 140 ? 17.208 12.849 -52.100 1.00 78.81 140 ASP A O 1
ATOM 1159 N N . THR A 1 141 ? 18.803 11.700 -51.026 1.00 82.25 141 THR A N 1
ATOM 1160 C CA . THR A 1 141 ? 19.868 12.669 -51.303 1.00 82.25 141 THR A CA 1
ATOM 1161 C C . THR A 1 141 ? 20.109 12.758 -52.807 1.00 82.25 141 THR A C 1
ATOM 1163 O O . THR A 1 141 ? 20.252 11.746 -53.489 1.00 82.25 141 THR A O 1
ATOM 1166 N N . LYS A 1 142 ? 20.196 13.983 -53.336 1.00 90.56 142 LYS A N 1
ATOM 1167 C CA . LYS A 1 142 ? 20.398 14.226 -54.770 1.00 90.56 142 LYS A CA 1
ATOM 1168 C C . LYS A 1 142 ? 21.874 14.357 -55.119 1.00 90.56 142 LYS A C 1
ATOM 1170 O O . LYS A 1 142 ? 22.579 15.187 -54.550 1.00 90.56 142 LYS A O 1
ATOM 1175 N N . VAL A 1 143 ? 22.304 13.603 -56.122 1.00 88.44 143 VAL A N 1
ATOM 1176 C CA . VAL A 1 143 ? 23.657 13.603 -56.682 1.00 88.44 143 VAL A CA 1
ATOM 1177 C C . VAL A 1 143 ? 23.621 14.143 -58.108 1.00 88.44 143 VAL A C 1
ATOM 1179 O O . VAL A 1 143 ? 22.749 13.791 -58.902 1.00 88.44 143 VAL A O 1
ATOM 1182 N N . GLN A 1 144 ? 24.570 15.017 -58.447 1.00 93.56 144 GLN A N 1
ATOM 1183 C CA . GLN A 1 144 ? 24.706 15.559 -59.798 1.00 93.56 144 GLN A CA 1
ATOM 1184 C C . GLN A 1 144 ? 25.651 14.695 -60.632 1.00 93.56 144 GLN A C 1
ATOM 1186 O O . GLN A 1 144 ? 26.816 14.523 -60.279 1.00 93.56 144 GLN A O 1
ATOM 1191 N N . LEU A 1 145 ? 25.164 14.203 -61.767 1.00 92.94 145 LEU A N 1
ATOM 1192 C CA . LEU A 1 145 ? 25.964 13.475 -62.748 1.00 92.94 145 LEU A CA 1
ATOM 1193 C C . LEU A 1 145 ? 26.756 14.434 -63.648 1.00 92.94 145 LEU A C 1
ATOM 1195 O O . LEU A 1 145 ? 26.378 15.593 -63.832 1.00 92.94 145 LEU A O 1
ATOM 1199 N N . ALA A 1 146 ? 27.803 13.928 -64.302 1.00 90.81 146 ALA A N 1
ATOM 1200 C CA . ALA A 1 146 ? 28.559 14.646 -65.336 1.00 90.81 146 ALA A CA 1
ATOM 1201 C C . ALA A 1 146 ? 27.686 15.105 -66.516 1.00 90.81 146 ALA A C 1
ATOM 1203 O O . ALA A 1 146 ? 27.999 16.093 -67.177 1.00 90.81 146 ALA A O 1
ATOM 1204 N N . SER A 1 147 ? 26.553 14.434 -66.742 1.00 90.38 147 SER A N 1
ATOM 1205 C CA . SER A 1 147 ? 25.530 14.846 -67.711 1.00 90.38 147 SER A CA 1
ATOM 1206 C C . SER A 1 147 ? 24.756 16.107 -67.299 1.00 90.38 147 SER A C 1
ATOM 1208 O O . SER A 1 147 ? 23.985 16.637 -68.095 1.00 90.38 147 SER A O 1
ATOM 1210 N N . GLY A 1 148 ? 24.919 16.577 -66.059 1.00 90.00 148 GLY A N 1
ATOM 1211 C CA . GLY A 1 148 ? 24.153 17.674 -65.469 1.00 90.00 148 GLY A CA 1
ATOM 1212 C C . GLY A 1 148 ? 22.810 17.252 -64.865 1.00 90.00 148 GLY A C 1
ATOM 1213 O O . GLY A 1 148 ? 22.141 18.086 -64.257 1.00 90.00 148 GLY A O 1
ATOM 1214 N N . LYS A 1 149 ? 22.412 15.977 -64.990 1.00 94.38 149 LYS A N 1
ATOM 1215 C CA . LYS A 1 149 ? 21.194 15.436 -64.365 1.00 94.38 149 LYS A CA 1
ATOM 1216 C C . LYS A 1 149 ? 21.391 15.285 -62.851 1.00 94.38 149 LYS A C 1
ATOM 1218 O O . LYS A 1 149 ? 22.448 14.842 -62.411 1.00 94.38 149 LYS A O 1
ATOM 1223 N N . LEU A 1 150 ? 20.355 15.605 -62.075 1.00 93.69 150 LEU A N 1
ATOM 1224 C CA . LEU A 1 150 ? 20.256 15.243 -60.660 1.00 93.69 150 LEU A CA 1
ATOM 1225 C C . LEU A 1 150 ? 19.506 13.914 -60.528 1.00 93.69 150 LEU A C 1
ATOM 1227 O O . LEU A 1 150 ? 18.411 13.779 -61.076 1.00 93.69 150 LEU A O 1
ATOM 1231 N N . VAL A 1 151 ? 20.099 12.962 -59.818 1.00 91.19 151 VAL A N 1
ATOM 1232 C CA . VAL A 1 151 ? 19.518 11.647 -59.500 1.00 91.19 151 VAL A CA 1
ATOM 1233 C C . VAL A 1 151 ? 19.511 11.444 -57.990 1.00 91.19 151 VAL A C 1
ATOM 1235 O O . VAL A 1 151 ? 20.336 12.033 -57.294 1.00 91.19 151 VAL A O 1
ATOM 1238 N N . GLU A 1 152 ? 18.568 10.667 -57.474 1.00 88.44 152 GLU A N 1
ATOM 1239 C CA . GLU A 1 152 ? 18.551 10.292 -56.055 1.00 88.44 152 GLU A CA 1
ATOM 1240 C C . GLU A 1 152 ? 19.592 9.198 -55.781 1.00 88.44 152 GLU A C 1
ATOM 1242 O O . GLU A 1 152 ? 19.946 8.435 -56.681 1.00 88.44 152 GLU A O 1
ATOM 1247 N N . MET A 1 153 ? 20.086 9.104 -54.545 1.00 81.44 153 MET A N 1
ATOM 1248 C CA . MET A 1 153 ? 21.076 8.094 -54.149 1.00 81.44 153 MET A CA 1
ATOM 1249 C C . MET A 1 153 ? 20.599 6.665 -5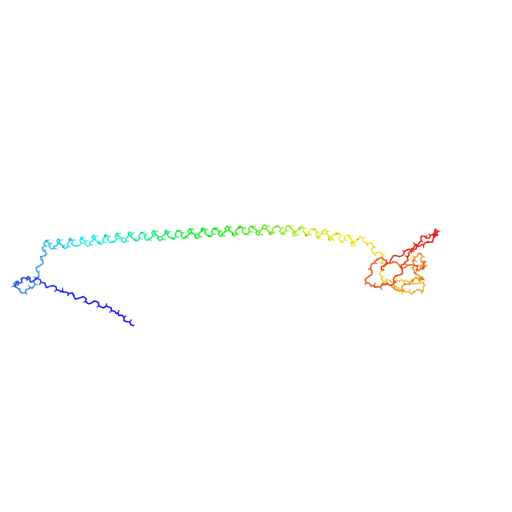4.432 1.00 81.44 153 MET A C 1
ATOM 1251 O O . MET A 1 153 ? 21.402 5.828 -54.834 1.00 81.44 153 MET A O 1
ATOM 1255 N N . VAL A 1 154 ? 19.295 6.397 -54.295 1.00 82.25 154 VAL A N 1
ATOM 1256 C CA . VAL A 1 154 ? 18.686 5.095 -54.628 1.00 82.25 154 VAL A CA 1
ATOM 1257 C C . VAL A 1 154 ? 18.795 4.725 -56.116 1.00 82.25 154 VAL A C 1
ATOM 1259 O O . VAL A 1 154 ? 18.738 3.548 -56.468 1.00 82.25 154 VAL A O 1
ATOM 1262 N N . GLU A 1 155 ? 18.956 5.712 -56.998 1.00 85.19 155 GLU A N 1
ATOM 1263 C CA . GLU A 1 155 ? 19.067 5.512 -58.447 1.00 85.19 155 GLU A CA 1
ATOM 1264 C C . GLU A 1 155 ? 20.522 5.430 -58.933 1.00 85.19 155 GLU A C 1
ATOM 1266 O O . GLU A 1 155 ? 20.750 5.158 -60.113 1.00 85.19 155 GLU A O 1
ATOM 1271 N N . LEU A 1 156 ? 21.499 5.679 -58.054 1.00 87.19 156 LEU A N 1
ATOM 1272 C CA . LEU A 1 156 ? 22.912 5.754 -58.410 1.00 87.19 156 LEU A CA 1
ATOM 1273 C C . LEU A 1 156 ? 23.486 4.365 -58.722 1.00 87.19 156 LEU A C 1
ATOM 1275 O O . LEU A 1 156 ? 23.268 3.407 -57.978 1.00 87.19 156 LEU A O 1
ATOM 1279 N N . GLN A 1 157 ? 24.258 4.253 -59.804 1.00 86.38 157 GLN A N 1
ATOM 1280 C CA . GLN A 1 157 ? 24.878 2.997 -60.224 1.00 86.38 157 GLN A CA 1
ATOM 1281 C C . GLN A 1 157 ? 26.406 3.078 -60.211 1.00 86.38 157 GLN A C 1
ATOM 1283 O O . GLN A 1 157 ? 27.013 4.131 -60.403 1.00 86.38 157 GLN A O 1
ATOM 1288 N N . VAL A 1 158 ? 27.047 1.926 -60.001 1.00 85.81 158 VAL A N 1
ATOM 1289 C CA . VAL A 1 158 ? 28.493 1.785 -60.217 1.00 85.81 158 VAL A CA 1
ATOM 1290 C C . VAL A 1 158 ? 28.795 2.077 -61.690 1.00 85.81 158 VAL A C 1
ATOM 1292 O O . VAL A 1 158 ? 28.123 1.549 -62.575 1.00 85.81 158 VAL A O 1
ATOM 1295 N N . GLY A 1 159 ? 29.794 2.919 -61.940 1.00 85.31 159 GLY A N 1
ATOM 1296 C CA . GLY A 1 159 ? 30.135 3.450 -63.260 1.00 85.31 159 GLY A CA 1
ATOM 1297 C C . GLY A 1 159 ? 29.590 4.855 -63.539 1.00 85.31 159 GLY A C 1
ATOM 1298 O O . GLY A 1 159 ? 30.025 5.499 -64.495 1.00 85.31 159 GLY A O 1
ATOM 1299 N N . ASP A 1 160 ? 28.680 5.378 -62.709 1.00 89.50 160 ASP A N 1
ATOM 1300 C CA . ASP A 1 160 ? 28.196 6.750 -62.865 1.00 89.50 160 ASP A CA 1
ATOM 1301 C C . ASP A 1 160 ? 29.300 7.769 -62.547 1.00 89.50 160 ASP A C 1
ATOM 1303 O O . ASP A 1 160 ? 29.996 7.669 -61.539 1.00 89.50 160 ASP A O 1
ATOM 1307 N N . LEU A 1 161 ? 29.446 8.798 -63.386 1.00 92.06 161 LEU A N 1
ATOM 1308 C CA . LEU A 1 161 ? 30.344 9.927 -63.128 1.00 92.06 161 LEU A CA 1
ATOM 1309 C C . LEU A 1 161 ? 29.609 11.004 -62.326 1.00 92.06 161 LEU A C 1
ATOM 1311 O O . LEU A 1 161 ? 28.769 11.720 -62.874 1.00 92.06 161 LEU A O 1
ATOM 1315 N N . VAL A 1 162 ? 29.951 11.148 -61.049 1.00 91.94 162 VAL A N 1
ATOM 1316 C CA . VAL A 1 162 ? 29.297 12.056 -60.095 1.00 91.94 162 VAL A CA 1
ATOM 1317 C C . VAL A 1 162 ? 30.162 13.264 -59.768 1.00 91.94 162 VAL A C 1
ATOM 1319 O O . VAL A 1 162 ? 31.390 13.179 -59.763 1.00 91.94 162 VAL A O 1
ATOM 1322 N N . LEU A 1 163 ? 29.532 14.406 -59.487 1.00 89.81 163 LEU A N 1
ATOM 1323 C CA . LEU A 1 163 ? 30.221 15.608 -59.025 1.00 89.81 163 LEU A CA 1
ATOM 1324 C C . LEU A 1 163 ? 30.834 15.340 -57.647 1.00 89.81 163 LEU A C 1
ATOM 1326 O O . LEU A 1 163 ? 30.121 15.257 -56.651 1.00 89.81 163 LEU A O 1
ATOM 1330 N N . SER A 1 164 ? 32.158 15.217 -57.595 1.00 85.50 164 SER A N 1
ATOM 1331 C CA . SER A 1 164 ? 32.881 14.850 -56.376 1.00 85.50 164 SER A CA 1
ATOM 1332 C C . SER A 1 164 ? 33.491 16.048 -55.659 1.00 85.50 164 SER A C 1
ATOM 1334 O O . SER A 1 164 ? 33.667 16.016 -54.443 1.00 85.50 164 SER A O 1
ATOM 1336 N N . ASN A 1 165 ? 33.835 17.116 -56.387 1.00 83.69 165 ASN A N 1
ATOM 1337 C CA . ASN A 1 165 ? 34.424 18.310 -55.790 1.00 83.69 165 ASN A CA 1
ATOM 1338 C C . ASN A 1 165 ? 34.200 19.560 -56.652 1.00 83.69 165 ASN A C 1
ATOM 1340 O O . ASN A 1 165 ? 34.165 19.490 -57.883 1.00 83.69 165 ASN A O 1
ATOM 1344 N N . VAL A 1 166 ? 34.132 20.718 -55.999 1.00 85.38 166 VAL A N 1
ATOM 1345 C CA . VAL A 1 166 ? 34.155 22.039 -56.629 1.00 85.38 166 VAL A CA 1
ATOM 1346 C C . VAL A 1 166 ? 35.262 22.851 -55.964 1.00 85.38 166 VAL A C 1
ATOM 1348 O O . VAL A 1 166 ? 35.122 23.297 -54.827 1.00 85.38 166 VAL A O 1
ATOM 1351 N N . LYS A 1 167 ? 36.379 23.056 -56.669 1.00 84.56 167 LYS A N 1
ATOM 1352 C CA . LYS A 1 167 ? 37.519 23.833 -56.160 1.00 84.56 167 LYS A CA 1
ATOM 1353 C C . LYS A 1 167 ? 37.915 24.898 -57.170 1.00 84.56 167 LYS A C 1
ATOM 1355 O O . LYS A 1 167 ? 38.153 24.590 -58.332 1.00 84.56 167 LYS A O 1
ATOM 1360 N N . ASN A 1 168 ? 38.009 26.151 -56.724 1.00 77.50 168 ASN A N 1
ATOM 1361 C CA . ASN A 1 168 ? 38.394 27.298 -57.558 1.00 77.50 168 ASN A CA 1
ATOM 1362 C C . ASN A 1 168 ? 37.572 27.408 -58.864 1.00 77.50 168 ASN A C 1
ATOM 1364 O O . ASN A 1 168 ? 38.144 27.602 -59.931 1.00 77.50 168 ASN A O 1
ATOM 1368 N N . ASN A 1 169 ? 36.244 27.241 -58.794 1.00 83.25 169 ASN A N 1
ATOM 1369 C CA . ASN A 1 169 ? 35.321 27.195 -59.945 1.00 83.25 169 ASN A CA 1
ATOM 1370 C C . ASN A 1 169 ? 35.561 26.068 -60.969 1.00 83.25 169 ASN A C 1
ATOM 1372 O O . ASN A 1 169 ? 34.885 26.027 -61.996 1.00 83.25 169 ASN A O 1
ATOM 1376 N N . HIS A 1 170 ? 36.452 25.119 -60.686 1.00 84.38 170 HIS A N 1
ATOM 1377 C CA . HIS A 1 170 ? 36.588 23.899 -61.468 1.00 84.38 170 HIS A CA 1
ATOM 1378 C C . HIS A 1 170 ? 35.812 22.765 -60.799 1.00 84.38 170 HIS A C 1
ATOM 1380 O O . HIS A 1 170 ? 36.025 22.446 -59.626 1.00 84.38 170 HIS A O 1
ATOM 1386 N N . VAL A 1 171 ? 34.905 22.166 -61.567 1.00 87.94 171 VAL A N 1
ATOM 1387 C CA . VAL A 1 171 ? 34.155 20.973 -61.170 1.00 87.94 171 VAL A CA 1
ATOM 1388 C C . VAL A 1 171 ? 34.975 19.728 -61.492 1.00 87.94 171 VAL A C 1
ATOM 1390 O O . VAL A 1 171 ? 35.541 19.615 -62.581 1.00 87.94 171 VAL A O 1
ATOM 1393 N N . LYS A 1 172 ? 35.054 18.798 -60.541 1.00 90.06 172 LYS A N 1
ATOM 1394 C CA . LYS A 1 172 ? 35.661 17.480 -60.735 1.00 90.06 172 LYS A CA 1
ATOM 1395 C C . LYS A 1 172 ? 34.568 16.426 -60.646 1.00 90.06 172 LYS A C 1
ATOM 1397 O O . LYS A 1 172 ? 33.787 16.425 -59.696 1.00 90.06 172 LYS A O 1
ATOM 1402 N N . PHE A 1 173 ? 34.546 15.539 -61.632 1.00 89.19 173 PHE A N 1
ATOM 1403 C CA . PHE A 1 173 ? 33.693 14.360 -61.632 1.00 89.19 173 PHE A CA 1
ATOM 1404 C C . PHE A 1 173 ? 34.536 13.124 -61.321 1.00 89.19 173 PHE A C 1
ATOM 1406 O O . PHE A 1 173 ? 35.687 13.042 -61.757 1.00 89.19 173 PHE A O 1
ATOM 1413 N N . SER A 1 174 ? 33.970 12.191 -60.564 1.00 86.94 174 SER A N 1
ATOM 1414 C CA . SER A 1 174 ? 34.586 10.907 -60.227 1.00 86.94 174 SER A CA 1
ATOM 1415 C C . SER A 1 174 ? 33.623 9.776 -60.550 1.00 86.94 174 SER A C 1
ATOM 1417 O O . SER A 1 174 ? 32.417 9.935 -60.392 1.00 86.94 174 SER A O 1
ATOM 1419 N N . GLU A 1 175 ? 34.152 8.642 -60.990 1.00 87.62 175 GLU A N 1
ATOM 1420 C CA . GLU A 1 175 ? 33.356 7.442 -61.237 1.00 87.62 175 GLU A CA 1
ATOM 1421 C C . GLU A 1 175 ? 32.994 6.764 -59.911 1.00 87.62 175 GLU A C 1
ATOM 1423 O O . GLU A 1 175 ? 33.837 6.617 -59.021 1.00 87.62 175 GLU A O 1
ATOM 1428 N N . VAL A 1 176 ? 31.737 6.355 -59.771 1.00 85.12 176 VAL A N 1
ATOM 1429 C CA . VAL A 1 176 ? 31.268 5.568 -58.632 1.00 85.12 176 VAL A CA 1
ATOM 1430 C C . VAL A 1 176 ? 31.798 4.150 -58.783 1.00 85.12 176 VAL A C 1
ATOM 1432 O O . VAL A 1 176 ? 31.343 3.398 -59.636 1.00 85.12 176 VAL A O 1
ATOM 1435 N N . TYR A 1 177 ? 32.754 3.771 -57.940 1.00 81.44 177 TYR A N 1
ATOM 1436 C CA . TYR A 1 177 ? 33.353 2.434 -57.967 1.00 81.44 177 TYR A CA 1
ATOM 1437 C C . TYR A 1 177 ? 32.643 1.435 -57.039 1.00 81.44 177 TYR A C 1
ATOM 1439 O O . TYR A 1 177 ? 32.560 0.244 -57.333 1.00 81.44 177 TYR A O 1
ATOM 1447 N N . LEU A 1 178 ? 32.126 1.919 -55.907 1.00 79.06 178 LEU A N 1
ATOM 1448 C CA . LEU A 1 178 ? 31.483 1.116 -54.871 1.00 79.06 178 LEU A CA 1
ATOM 1449 C C . LEU A 1 178 ? 30.420 1.953 -54.156 1.00 79.06 178 LEU A C 1
ATOM 1451 O O . LEU A 1 178 ? 30.668 3.111 -53.825 1.00 79.06 178 LEU A O 1
ATOM 1455 N N . ILE A 1 179 ? 29.276 1.337 -53.863 1.00 77.31 179 ILE A N 1
ATOM 1456 C CA . ILE A 1 179 ? 28.248 1.883 -52.974 1.00 77.31 179 ILE A CA 1
ATOM 1457 C C . ILE A 1 179 ? 28.237 1.004 -51.724 1.00 77.31 179 ILE A C 1
ATOM 1459 O O . ILE A 1 179 ? 27.950 -0.191 -51.803 1.00 77.31 179 ILE A O 1
ATOM 1463 N N . SER A 1 180 ? 28.605 1.577 -50.580 1.00 74.00 180 SER A N 1
ATOM 1464 C CA . SER A 1 180 ? 28.729 0.851 -49.313 1.00 74.00 180 SER A CA 1
ATOM 1465 C C . SER A 1 180 ? 27.876 1.489 -48.226 1.00 74.00 180 SER A C 1
ATOM 1467 O O . SER A 1 180 ? 28.102 2.642 -47.867 1.00 74.00 180 SER A O 1
ATOM 1469 N N . HIS A 1 181 ? 26.956 0.716 -47.661 1.00 69.38 181 HIS A N 1
ATOM 1470 C CA . HIS A 1 181 ? 26.077 1.158 -46.587 1.00 69.38 181 HIS A CA 1
ATOM 1471 C C . HIS A 1 181 ? 26.531 0.627 -45.218 1.00 69.38 181 HIS A C 1
ATOM 1473 O O . HIS A 1 181 ? 27.009 -0.507 -45.121 1.00 69.38 181 HIS A O 1
ATOM 1479 N N . LEU A 1 182 ? 26.342 1.419 -44.159 1.00 61.31 182 LEU A N 1
ATOM 1480 C CA . LEU A 1 182 ? 26.533 1.003 -42.768 1.00 61.31 182 LEU A CA 1
ATOM 1481 C C . LEU A 1 182 ? 25.171 0.803 -42.079 1.00 61.31 182 LEU A C 1
ATOM 1483 O O . LEU A 1 182 ? 24.604 1.751 -41.549 1.00 61.31 182 LEU A O 1
ATOM 1487 N N . GLY A 1 183 ? 24.658 -0.433 -42.035 1.00 59.56 183 GLY A N 1
ATOM 1488 C CA . GLY A 1 183 ? 23.401 -0.716 -41.330 1.00 59.56 183 GLY A CA 1
ATOM 1489 C C . GLY A 1 183 ? 22.740 -2.053 -41.667 1.00 59.56 183 GLY A C 1
ATOM 1490 O O . GLY A 1 183 ? 23.153 -2.769 -42.581 1.00 59.56 183 GLY A O 1
ATOM 1491 N N . HIS A 1 184 ? 21.707 -2.394 -40.890 1.00 53.97 184 HIS A N 1
ATOM 1492 C CA . HIS A 1 184 ? 20.787 -3.502 -41.153 1.00 53.97 184 HIS A CA 1
ATOM 1493 C C . HIS A 1 184 ? 19.517 -2.939 -41.799 1.00 53.97 184 HIS A C 1
ATOM 1495 O O . HIS A 1 184 ? 18.836 -2.120 -41.190 1.00 53.97 184 HIS A O 1
ATOM 1501 N N . TYR A 1 185 ? 19.197 -3.375 -43.017 1.00 56.09 185 TYR A N 1
ATOM 1502 C CA . TYR A 1 185 ? 17.951 -3.009 -43.688 1.00 56.09 185 TYR A CA 1
ATOM 1503 C C . TYR A 1 185 ? 16.804 -3.941 -43.266 1.00 56.09 185 TYR A C 1
ATOM 1505 O O . TYR A 1 185 ? 16.956 -5.162 -43.291 1.00 56.09 185 TYR A O 1
ATOM 1513 N N . ASP A 1 186 ? 15.637 -3.366 -42.956 1.00 52.91 186 ASP A N 1
ATOM 1514 C CA . ASP A 1 186 ? 14.389 -4.102 -42.674 1.00 52.91 186 ASP A CA 1
ATOM 1515 C C . ASP A 1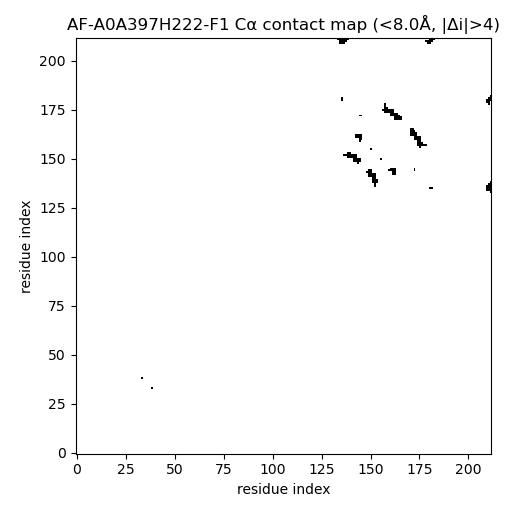 186 ? 13.704 -4.647 -43.948 1.00 52.91 186 ASP A C 1
ATOM 1517 O O . ASP A 1 186 ? 12.641 -5.269 -43.885 1.00 52.91 186 ASP A O 1
ATOM 1521 N N . TYR A 1 187 ? 14.297 -4.423 -45.124 1.00 51.72 187 TYR A N 1
ATOM 1522 C CA . TYR A 1 187 ? 13.788 -4.868 -46.420 1.00 51.72 187 TYR A CA 1
ATOM 1523 C C . TYR A 1 187 ? 14.861 -5.612 -47.231 1.00 51.72 187 TYR A C 1
ATOM 1525 O O . TYR A 1 187 ? 16.047 -5.292 -47.142 1.00 51.72 187 TYR A O 1
ATOM 1533 N N . PRO A 1 188 ? 14.464 -6.618 -48.036 1.00 51.44 188 PRO A N 1
ATOM 1534 C CA . PRO A 1 188 ? 15.401 -7.431 -48.798 1.00 51.44 188 PRO A CA 1
ATOM 1535 C C . PRO A 1 188 ? 16.014 -6.617 -49.942 1.00 51.44 188 PRO A C 1
ATOM 1537 O O . PRO A 1 188 ? 15.367 -6.361 -50.957 1.00 51.44 188 PRO A O 1
ATOM 1540 N N . LEU A 1 189 ? 17.282 -6.241 -49.788 1.00 55.28 189 LEU A N 1
ATOM 1541 C CA . LEU A 1 189 ? 18.107 -5.708 -50.867 1.00 55.28 189 LEU A CA 1
ATOM 1542 C C . LEU A 1 189 ? 18.990 -6.823 -51.434 1.00 55.28 189 LEU A C 1
ATOM 1544 O O . LEU A 1 189 ? 19.617 -7.581 -50.692 1.00 55.28 189 LEU A O 1
ATOM 1548 N N . ASN A 1 190 ? 19.071 -6.905 -52.762 1.00 53.91 190 ASN A N 1
ATOM 1549 C CA . ASN A 1 190 ? 20.034 -7.771 -53.438 1.00 53.91 190 ASN A CA 1
ATOM 1550 C C . ASN A 1 190 ? 21.421 -7.125 -53.355 1.00 53.91 190 ASN A C 1
ATOM 1552 O O . ASN A 1 190 ? 21.806 -6.350 -54.227 1.00 53.91 190 ASN A O 1
ATOM 1556 N N . MET A 1 191 ? 22.159 -7.423 -52.287 1.00 53.62 191 MET A N 1
ATOM 1557 C CA . MET A 1 191 ? 23.523 -6.933 -52.098 1.00 53.62 191 MET A CA 1
ATOM 1558 C C . MET A 1 191 ? 24.529 -7.946 -52.648 1.00 53.62 191 MET A C 1
ATOM 1560 O O . MET A 1 191 ? 24.485 -9.133 -52.320 1.00 53.62 191 MET A O 1
ATOM 1564 N N . VAL A 1 192 ? 25.470 -7.476 -53.465 1.00 51.06 192 VAL A N 1
ATOM 1565 C CA . VAL A 1 192 ? 26.628 -8.276 -53.877 1.00 51.06 192 VAL A CA 1
ATOM 1566 C C . VAL A 1 192 ? 27.700 -8.124 -52.802 1.00 51.06 192 VAL A C 1
ATOM 1568 O O . VAL A 1 192 ? 28.221 -7.033 -52.586 1.00 51.06 192 VAL A O 1
ATOM 1571 N N . LYS A 1 193 ? 28.030 -9.216 -52.106 1.00 48.91 193 LYS A N 1
ATOM 1572 C CA . LYS A 1 193 ? 29.135 -9.233 -51.141 1.00 48.91 193 LYS A CA 1
ATOM 1573 C C . LYS A 1 193 ? 30.460 -9.212 -51.906 1.00 48.91 193 LYS A C 1
ATOM 1575 O O . LYS A 1 193 ? 30.767 -10.166 -52.616 1.00 48.91 193 LYS A O 1
ATOM 1580 N N . ILE A 1 194 ? 31.239 -8.146 -51.744 1.00 52.16 194 ILE A N 1
ATOM 1581 C CA . ILE A 1 194 ? 32.584 -8.026 -52.317 1.00 52.16 194 ILE A CA 1
ATOM 1582 C C . ILE A 1 194 ? 33.598 -8.195 -51.183 1.00 52.16 194 ILE A C 1
ATOM 1584 O O . ILE A 1 194 ? 33.578 -7.451 -50.205 1.00 52.16 194 ILE A O 1
ATOM 1588 N N . GLU A 1 195 ? 34.474 -9.192 -51.304 1.00 46.12 195 GLU A N 1
ATOM 1589 C CA . GLU A 1 195 ? 35.598 -9.412 -50.392 1.00 46.12 195 GLU A CA 1
ATOM 1590 C C . GLU A 1 195 ? 36.877 -8.915 -51.070 1.00 46.12 195 GLU A C 1
ATOM 1592 O O . GLU A 1 195 ? 37.303 -9.452 -52.094 1.00 46.12 195 GLU A O 1
ATOM 1597 N N . PHE A 1 196 ? 37.486 -7.863 -50.521 1.00 52.22 196 PHE A N 1
ATOM 1598 C CA . PHE A 1 196 ? 38.740 -7.340 -51.052 1.00 52.22 196 PHE A CA 1
ATOM 1599 C C . PHE A 1 196 ? 39.895 -8.264 -50.665 1.00 52.22 196 PHE A C 1
ATOM 1601 O O . PHE A 1 196 ? 40.164 -8.496 -49.488 1.00 52.22 196 PHE A O 1
ATOM 1608 N N . THR A 1 197 ? 40.619 -8.755 -51.665 1.00 48.94 197 THR A N 1
ATOM 1609 C CA . THR A 1 197 ? 41.961 -9.312 -51.482 1.00 48.94 197 THR A CA 1
ATOM 1610 C C . THR A 1 197 ? 42.949 -8.178 -51.746 1.00 48.94 197 THR A C 1
ATOM 1612 O O . THR A 1 197 ? 42.895 -7.560 -52.803 1.00 48.94 197 THR A O 1
ATOM 1615 N N . ASN A 1 198 ? 43.774 -7.834 -50.748 1.00 44.28 198 ASN A N 1
ATOM 1616 C CA . ASN A 1 198 ? 44.694 -6.684 -50.769 1.00 44.28 198 ASN A CA 1
ATOM 1617 C C . ASN A 1 198 ? 45.368 -6.470 -52.142 1.00 44.28 198 ASN A C 1
ATOM 1619 O O . ASN A 1 198 ? 46.175 -7.319 -52.537 1.00 44.28 198 ASN A O 1
ATOM 1623 N N . PRO A 1 199 ? 45.120 -5.348 -52.845 1.00 51.25 199 PRO A N 1
ATOM 1624 C CA . PRO A 1 199 ? 45.851 -5.032 -54.058 1.00 51.25 199 PRO A CA 1
ATOM 1625 C C . PRO A 1 199 ? 47.166 -4.326 -53.714 1.00 51.25 199 PRO A C 1
ATOM 1627 O O . PRO A 1 199 ? 47.239 -3.450 -52.852 1.00 51.25 199 PRO A O 1
ATOM 1630 N N . THR A 1 200 ? 48.228 -4.755 -54.385 1.00 49.00 200 THR A N 1
ATOM 1631 C CA . THR A 1 200 ? 49.585 -4.225 -54.262 1.00 49.00 200 THR A CA 1
ATOM 1632 C C . THR A 1 200 ? 49.647 -2.769 -54.744 1.00 49.00 200 THR A C 1
ATOM 1634 O O . THR A 1 200 ? 49.099 -2.435 -55.788 1.00 49.00 200 THR A O 1
ATOM 1637 N N . GLU A 1 201 ? 50.314 -1.935 -53.945 1.00 49.62 201 GLU A N 1
ATOM 1638 C CA . GLU A 1 201 ? 50.690 -0.521 -54.112 1.00 49.62 201 GLU A CA 1
ATOM 1639 C C . GLU A 1 201 ? 50.498 0.123 -55.505 1.00 49.62 201 GLU A C 1
ATOM 1641 O O . GLU A 1 201 ? 51.433 0.199 -56.301 1.00 49.62 201 GLU A O 1
ATOM 1646 N N . VAL A 1 202 ? 49.335 0.736 -55.754 1.00 47.34 202 VAL A N 1
ATOM 1647 C CA . VAL A 1 202 ? 49.223 1.887 -56.669 1.00 47.34 202 VAL A CA 1
ATOM 1648 C C . VAL A 1 202 ? 48.385 2.962 -55.978 1.00 47.34 202 VAL A C 1
ATOM 1650 O O . VAL A 1 202 ? 47.236 2.732 -55.609 1.00 47.34 202 VAL A O 1
ATOM 1653 N N . LYS A 1 203 ? 48.999 4.127 -55.734 1.00 47.62 203 LYS A N 1
ATOM 1654 C CA . LYS A 1 203 ? 48.362 5.304 -55.129 1.00 47.62 203 LYS A CA 1
ATOM 1655 C C . LYS A 1 203 ? 47.613 6.095 -56.202 1.00 47.62 203 LYS A C 1
ATOM 1657 O O . LYS A 1 203 ? 48.160 7.058 -56.731 1.00 47.62 203 LYS A O 1
ATOM 1662 N N . ASP A 1 204 ? 46.379 5.701 -56.478 1.00 42.62 204 ASP A N 1
ATOM 1663 C CA . ASP A 1 204 ? 45.376 6.631 -56.996 1.00 42.62 204 ASP A CA 1
ATOM 1664 C C . ASP A 1 204 ? 44.591 7.210 -55.808 1.00 42.62 204 ASP A C 1
ATOM 1666 O O . ASP A 1 204 ? 44.331 6.510 -54.827 1.00 42.62 204 ASP A O 1
ATOM 1670 N N . ASP A 1 205 ? 44.256 8.503 -55.854 1.00 42.84 205 ASP A N 1
ATOM 1671 C CA . ASP A 1 205 ? 43.478 9.172 -54.804 1.00 42.84 205 ASP A CA 1
ATOM 1672 C C . ASP A 1 205 ? 42.051 8.593 -54.767 1.00 42.84 205 ASP A C 1
ATOM 1674 O O . ASP A 1 205 ? 41.164 9.023 -55.508 1.00 42.84 205 ASP A O 1
ATOM 1678 N N . ILE A 1 206 ? 41.825 7.601 -53.903 1.00 45.88 206 ILE A N 1
ATOM 1679 C CA . ILE A 1 206 ? 40.499 7.036 -53.638 1.00 45.88 206 ILE A CA 1
ATOM 1680 C C . ILE A 1 206 ? 39.755 7.992 -52.703 1.00 45.88 206 ILE A C 1
ATOM 1682 O O . ILE A 1 206 ? 40.136 8.181 -51.548 1.00 45.88 206 ILE A O 1
ATOM 1686 N N . TYR A 1 207 ? 38.672 8.587 -53.200 1.00 44.31 207 TYR A N 1
ATOM 1687 C CA . TYR A 1 207 ? 37.730 9.337 -52.374 1.00 44.31 207 TYR A CA 1
ATOM 1688 C C . TYR A 1 207 ? 36.638 8.378 -51.902 1.00 44.31 207 TYR A C 1
ATOM 1690 O O . TYR A 1 207 ? 35.778 7.979 -52.684 1.00 44.31 207 TYR A O 1
ATOM 1698 N N . THR A 1 208 ? 36.681 7.992 -50.629 1.00 41.78 208 THR A N 1
ATOM 1699 C CA . THR A 1 208 ? 35.624 7.186 -50.011 1.00 41.78 208 THR A CA 1
ATOM 1700 C C . THR A 1 208 ? 34.459 8.098 -49.640 1.00 41.78 208 THR A C 1
ATOM 1702 O O . THR A 1 208 ? 34.606 8.992 -48.809 1.00 41.78 208 THR A O 1
ATOM 1705 N N . LEU A 1 209 ? 33.306 7.884 -50.270 1.00 38.88 209 LEU A N 1
ATOM 1706 C CA . LEU A 1 209 ? 32.034 8.465 -49.847 1.00 38.88 209 LEU A CA 1
ATOM 1707 C C . LEU A 1 209 ? 31.342 7.444 -48.933 1.00 38.88 209 LEU A C 1
ATOM 1709 O O . LEU A 1 209 ? 31.295 6.261 -49.262 1.00 38.88 209 LEU A O 1
ATOM 1713 N N . HIS A 1 210 ? 30.858 7.879 -47.773 1.00 35.34 210 HIS A N 1
ATOM 1714 C CA . HIS A 1 210 ? 30.156 7.030 -46.804 1.00 35.34 210 HIS A CA 1
ATOM 1715 C C . HIS A 1 210 ? 28.623 7.207 -46.977 1.00 35.34 210 HIS A C 1
ATOM 1717 O O . HIS A 1 210 ? 28.165 8.338 -47.127 1.00 35.34 210 HIS A O 1
ATOM 1723 N N . PHE A 1 211 ? 27.824 6.120 -47.037 1.00 39.19 211 PHE A N 1
ATOM 1724 C CA . PHE A 1 211 ? 26.404 6.122 -47.495 1.00 39.19 211 PHE A CA 1
ATOM 1725 C C . PHE A 1 211 ? 25.394 5.536 -46.470 1.00 39.19 211 PHE A C 1
ATOM 1727 O O . PHE A 1 211 ? 25.719 4.518 -45.858 1.00 39.19 211 PHE A O 1
ATOM 1734 N N . GLN A 1 212 ? 24.182 6.119 -46.315 1.00 43.50 212 GLN A N 1
ATOM 1735 C CA . GLN A 1 212 ? 23.054 5.657 -45.444 1.00 43.50 212 GLN A CA 1
ATOM 1736 C C . GLN A 1 212 ? 22.110 4.707 -46.126 1.00 43.50 212 GLN A C 1
ATOM 1738 O O . GLN A 1 212 ? 22.463 4.220 -47.217 1.00 43.50 212 GLN A O 1
#